Protein AF-A0A0G1VZY6-F1 (afdb_monomer_lite)

Radius of gyration: 18.44 Å; chains: 1; bounding box: 44×37×54 Å

Structure (mmCIF, N/CA/C/O backbone):
data_AF-A0A0G1VZY6-F1
#
_entry.id   AF-A0A0G1VZY6-F1
#
loop_
_atom_site.group_PDB
_atom_site.id
_atom_site.type_symbol
_atom_site.label_atom_id
_atom_site.label_alt_id
_atom_site.label_comp_id
_atom_site.label_asym_id
_atom_site.label_entity_id
_atom_site.label_seq_id
_atom_site.pdbx_PDB_ins_code
_atom_site.Cartn_x
_atom_site.Cartn_y
_atom_site.Cartn_z
_atom_site.occupancy
_atom_site.B_iso_or_equiv
_atom_site.auth_seq_id
_atom_site.auth_comp_id
_atom_site.auth_asym_id
_atom_site.auth_atom_id
_atom_site.pdbx_PDB_model_num
ATOM 1 N N . MET A 1 1 ? -2.846 -7.467 -12.299 1.00 44.03 1 MET A N 1
ATOM 2 C CA . MET A 1 1 ? -1.642 -8.295 -12.061 1.00 44.03 1 MET A CA 1
ATOM 3 C C . MET A 1 1 ? -1.863 -9.086 -10.781 1.00 44.03 1 MET A C 1
ATOM 5 O O . MET A 1 1 ? -2.332 -8.494 -9.817 1.00 44.03 1 MET A O 1
ATOM 9 N N . GLY A 1 2 ? -1.619 -10.398 -10.787 1.00 52.22 2 GLY A N 1
ATOM 10 C CA . GLY A 1 2 ? -1.740 -11.240 -9.593 1.00 52.22 2 GLY A CA 1
ATOM 11 C C . GLY A 1 2 ? -0.422 -11.264 -8.825 1.00 52.22 2 GLY A C 1
ATOM 12 O O . GLY A 1 2 ? 0.633 -11.412 -9.428 1.00 52.22 2 GLY A O 1
ATOM 13 N N . GLY A 1 3 ? -0.480 -11.093 -7.511 1.00 54.16 3 GLY A N 1
ATOM 14 C CA . GLY A 1 3 ? 0.650 -11.246 -6.603 1.00 54.16 3 GLY A CA 1
ATOM 15 C C . GLY A 1 3 ? 0.117 -11.676 -5.246 1.00 54.16 3 GLY A C 1
ATOM 16 O O . GLY A 1 3 ? -1.001 -11.309 -4.874 1.00 54.16 3 GLY A O 1
ATOM 17 N N . LEU A 1 4 ? 0.881 -12.482 -4.515 1.00 72.56 4 LEU A N 1
ATOM 18 C CA . LEU A 1 4 ? 0.500 -12.862 -3.163 1.00 72.56 4 LEU A CA 1
ATOM 19 C C . LEU A 1 4 ? 0.900 -11.734 -2.217 1.00 72.56 4 LEU A C 1
ATOM 21 O O . LEU A 1 4 ? 2.086 -11.524 -1.969 1.00 72.56 4 LEU A O 1
ATOM 25 N N . VAL A 1 5 ? -0.095 -11.030 -1.678 1.00 76.38 5 VAL A N 1
ATOM 26 C CA . VAL A 1 5 ? 0.098 -10.076 -0.583 1.00 76.38 5 VAL A CA 1
ATOM 27 C C . VAL A 1 5 ? -0.011 -10.835 0.728 1.00 76.38 5 VAL A C 1
ATOM 29 O O . VAL A 1 5 ? -1.106 -11.205 1.152 1.00 76.38 5 VAL A O 1
ATOM 32 N N . ASN A 1 6 ? 1.127 -11.074 1.376 1.00 73.12 6 ASN A N 1
ATOM 33 C CA . ASN A 1 6 ? 1.145 -11.679 2.697 1.00 73.12 6 ASN A CA 1
ATOM 34 C C . ASN A 1 6 ? 2.205 -11.040 3.594 1.00 73.12 6 ASN A C 1
ATOM 36 O O . ASN A 1 6 ? 3.394 -11.278 3.439 1.00 73.12 6 ASN A O 1
ATOM 40 N N . LEU A 1 7 ? 1.747 -10.260 4.569 1.00 70.31 7 LEU A N 1
ATOM 41 C CA . LEU A 1 7 ? 2.621 -9.511 5.472 1.00 70.31 7 LEU A CA 1
ATOM 42 C C . LEU A 1 7 ? 3.072 -10.340 6.688 1.00 70.31 7 LEU A C 1
ATOM 44 O O . LEU A 1 7 ? 3.624 -9.793 7.647 1.00 70.31 7 LEU A O 1
ATOM 48 N N . THR A 1 8 ? 2.795 -11.650 6.706 1.00 72.81 8 THR A N 1
ATOM 49 C CA . THR A 1 8 ? 3.348 -12.542 7.726 1.00 72.81 8 THR A CA 1
ATOM 50 C C . THR A 1 8 ? 4.858 -12.628 7.569 1.00 72.81 8 THR A C 1
ATOM 52 O O . THR A 1 8 ? 5.384 -12.734 6.464 1.00 72.81 8 THR A O 1
ATOM 55 N N . ARG A 1 9 ? 5.557 -12.661 8.700 1.00 75.25 9 ARG A N 1
ATOM 56 C CA . ARG A 1 9 ? 7.015 -12.862 8.769 1.00 75.25 9 ARG A CA 1
ATOM 57 C C . ARG A 1 9 ? 7.387 -14.340 8.860 1.00 75.25 9 ARG A C 1
ATOM 59 O O . ARG A 1 9 ? 8.485 -14.691 9.264 1.00 75.25 9 ARG A O 1
ATOM 66 N N . ASP A 1 10 ? 6.426 -15.181 8.514 1.00 78.81 10 ASP A N 1
ATOM 67 C CA . ASP A 1 10 ? 6.548 -16.621 8.478 1.00 78.81 10 ASP A CA 1
ATOM 68 C C . ASP A 1 10 ? 7.238 -17.038 7.175 1.00 78.81 10 ASP A C 1
ATOM 70 O O . ASP A 1 10 ? 6.863 -16.588 6.090 1.00 78.81 10 ASP A O 1
ATOM 74 N N . PHE A 1 11 ? 8.260 -17.880 7.278 1.00 84.19 11 PHE A N 1
ATOM 75 C CA . PHE A 1 11 ? 8.973 -18.394 6.114 1.00 84.19 11 PHE A CA 1
ATOM 76 C C . PHE A 1 11 ? 8.224 -19.526 5.406 1.00 84.19 11 PHE A C 1
ATOM 78 O O . PHE A 1 11 ? 8.507 -19.780 4.234 1.00 84.19 11 PHE A O 1
ATOM 85 N N . ASP A 1 12 ? 7.198 -20.114 6.024 1.00 87.00 12 ASP A N 1
ATOM 86 C CA . ASP A 1 12 ? 6.367 -21.146 5.395 1.00 87.00 12 ASP A CA 1
ATOM 87 C C . ASP A 1 12 ? 5.636 -20.620 4.148 1.00 87.00 12 ASP A C 1
ATOM 89 O O . ASP A 1 12 ? 5.300 -21.370 3.225 1.00 87.00 12 ASP A O 1
ATOM 93 N N . VAL A 1 13 ? 5.432 -19.300 4.066 1.00 87.81 13 VAL A N 1
ATOM 94 C CA . VAL A 1 13 ? 4.820 -18.651 2.899 1.00 87.81 13 VAL A CA 1
ATOM 95 C C . VAL A 1 13 ? 5.837 -18.200 1.851 1.00 87.81 13 VAL A C 1
ATOM 97 O O . VAL A 1 13 ? 5.431 -17.811 0.756 1.00 87.81 13 VAL A O 1
ATOM 100 N N . ALA A 1 14 ? 7.143 -18.288 2.131 1.00 89.62 14 ALA A N 1
ATOM 101 C CA . ALA A 1 14 ? 8.196 -17.780 1.252 1.00 89.62 14 ALA A CA 1
ATOM 102 C C . ALA A 1 14 ? 8.147 -18.422 -0.138 1.00 89.62 14 ALA A C 1
ATOM 104 O O . ALA A 1 14 ? 8.184 -17.704 -1.135 1.00 89.62 14 ALA A O 1
ATOM 105 N N . LYS A 1 15 ? 7.969 -19.749 -0.217 1.00 91.56 15 LYS A N 1
ATOM 106 C CA . LYS A 1 15 ? 7.847 -20.458 -1.502 1.00 91.56 15 LYS A CA 1
ATOM 107 C C . LYS A 1 15 ? 6.672 -19.928 -2.331 1.00 91.56 15 LYS A C 1
ATOM 109 O O . LYS A 1 15 ? 6.853 -19.574 -3.488 1.00 91.56 15 LYS A O 1
ATOM 114 N N . LYS A 1 16 ? 5.493 -19.777 -1.715 1.00 92.19 16 LYS A N 1
ATOM 115 C CA . LYS A 1 16 ? 4.303 -19.227 -2.389 1.00 92.19 16 LYS A CA 1
ATOM 116 C C . LYS A 1 16 ? 4.521 -17.782 -2.846 1.00 92.19 16 LYS A C 1
ATOM 118 O O . LYS A 1 16 ? 4.065 -17.412 -3.924 1.00 92.19 16 LYS A O 1
ATOM 123 N N . CYS A 1 17 ? 5.219 -16.970 -2.048 1.00 93.00 17 CYS A N 1
ATOM 124 C CA . CYS A 1 17 ? 5.594 -15.612 -2.436 1.00 93.00 17 CYS A CA 1
ATOM 125 C C . CYS A 1 17 ? 6.559 -15.610 -3.629 1.00 93.00 17 CYS A C 1
ATOM 127 O O . CYS A 1 17 ? 6.376 -14.806 -4.534 1.00 93.00 17 CYS A O 1
ATOM 129 N N . ILE A 1 18 ? 7.555 -16.500 -3.665 1.00 94.38 18 ILE A N 1
ATOM 130 C CA . ILE A 1 18 ? 8.497 -16.617 -4.789 1.00 94.38 18 ILE A CA 1
ATOM 131 C C . ILE A 1 18 ? 7.749 -17.023 -6.063 1.00 94.38 18 ILE A C 1
ATOM 133 O O . ILE A 1 18 ? 7.869 -16.338 -7.080 1.00 94.38 18 ILE A O 1
ATOM 137 N N . ASP A 1 19 ? 6.927 -18.071 -5.990 1.00 94.00 19 ASP A N 1
ATOM 138 C CA . ASP A 1 19 ? 6.157 -18.575 -7.131 1.00 94.00 19 ASP A CA 1
ATOM 139 C C . ASP A 1 19 ? 5.226 -17.486 -7.699 1.00 94.00 19 ASP A C 1
ATOM 141 O O . ASP A 1 19 ? 5.194 -17.237 -8.904 1.00 94.00 19 ASP A O 1
ATOM 145 N N . ALA A 1 20 ? 4.495 -16.777 -6.834 1.00 93.50 20 ALA A N 1
ATOM 146 C CA . ALA A 1 20 ? 3.552 -15.752 -7.275 1.00 93.50 20 ALA A CA 1
ATOM 147 C C . ALA A 1 20 ? 4.239 -14.446 -7.709 1.00 93.50 20 ALA A C 1
ATOM 149 O O . ALA A 1 20 ? 3.928 -13.903 -8.767 1.00 93.50 20 ALA A O 1
ATOM 150 N N . ASN A 1 21 ? 5.151 -13.916 -6.891 1.00 96.00 21 ASN A N 1
ATOM 151 C CA . ASN A 1 21 ? 5.661 -12.555 -7.058 1.00 96.00 21 ASN A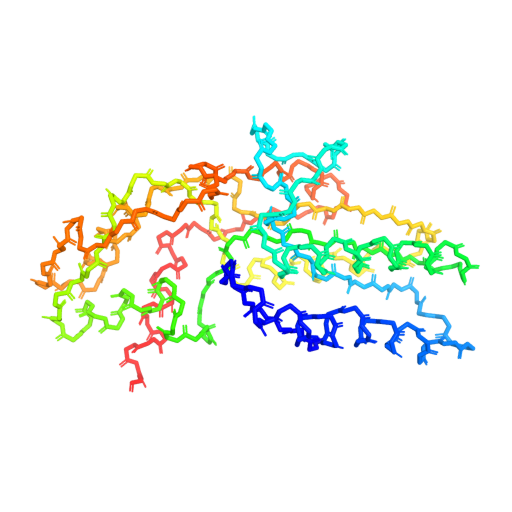 CA 1
ATOM 152 C C . ASN A 1 21 ? 6.916 -12.497 -7.929 1.00 96.00 21 ASN A C 1
ATOM 154 O O . ASN A 1 21 ? 7.068 -11.531 -8.671 1.00 96.00 21 ASN A O 1
ATOM 158 N N . ILE A 1 22 ? 7.807 -13.491 -7.862 1.00 95.94 22 ILE A N 1
ATOM 159 C CA . ILE A 1 22 ? 9.018 -13.520 -8.696 1.00 95.94 22 ILE A CA 1
ATOM 160 C C . ILE A 1 22 ? 8.707 -14.225 -10.010 1.00 95.94 22 ILE A C 1
ATOM 162 O O . ILE A 1 22 ? 8.777 -13.602 -11.069 1.00 95.94 22 ILE A O 1
ATOM 166 N N . LEU A 1 23 ? 8.321 -15.503 -9.945 1.00 96.69 23 LEU A N 1
ATOM 167 C CA . LEU A 1 23 ? 8.096 -16.301 -11.148 1.00 96.69 23 LEU A CA 1
ATOM 168 C C . LEU A 1 23 ? 6.897 -15.775 -11.948 1.00 96.69 23 LEU A C 1
ATOM 170 O O . LEU A 1 23 ? 7.002 -15.624 -13.161 1.00 96.69 23 LEU A O 1
ATOM 174 N N . GLY A 1 24 ? 5.800 -15.396 -11.288 1.00 96.62 24 GLY A N 1
ATOM 175 C CA . GLY A 1 24 ? 4.666 -14.746 -11.955 1.00 96.62 24 GLY A CA 1
ATOM 176 C C . GLY A 1 24 ? 5.043 -13.443 -12.675 1.00 96.62 24 GLY A C 1
ATOM 177 O O . GLY A 1 24 ? 4.632 -13.235 -13.815 1.00 96.62 24 GLY A O 1
ATOM 178 N N . THR A 1 25 ? 5.874 -12.595 -12.058 1.00 96.94 25 THR A N 1
ATOM 179 C CA . THR A 1 25 ? 6.366 -11.357 -12.694 1.00 96.94 25 THR A CA 1
ATOM 180 C C . THR A 1 25 ? 7.249 -11.662 -13.897 1.00 96.94 25 THR A C 1
ATOM 182 O O . THR A 1 25 ? 7.063 -11.061 -14.955 1.00 96.94 25 THR A O 1
ATOM 185 N N . LEU A 1 26 ? 8.176 -12.616 -13.764 1.00 96.38 26 LEU A N 1
ATOM 186 C CA . LEU A 1 26 ? 9.029 -13.035 -14.871 1.00 96.38 26 LEU A CA 1
ATOM 187 C C . LEU A 1 26 ? 8.189 -13.583 -16.028 1.00 96.38 26 LEU A C 1
ATOM 189 O O . LEU A 1 26 ? 8.375 -13.145 -17.153 1.00 96.38 26 LEU A O 1
ATOM 193 N N . ASN A 1 27 ? 7.208 -14.445 -15.760 1.00 96.50 27 ASN A N 1
ATOM 194 C CA . ASN A 1 27 ? 6.327 -14.995 -16.792 1.00 96.50 27 ASN A CA 1
ATOM 195 C C . ASN A 1 27 ? 5.585 -13.901 -17.576 1.00 96.50 27 ASN A C 1
ATOM 197 O O . ASN A 1 27 ? 5.437 -14.014 -18.791 1.00 96.50 27 ASN A O 1
ATOM 201 N N . LEU A 1 28 ? 5.143 -12.827 -16.911 1.00 95.19 28 LEU A N 1
ATOM 202 C CA . LEU A 1 28 ? 4.517 -11.690 -17.591 1.00 95.19 28 LEU A CA 1
ATOM 203 C C . LEU A 1 28 ? 5.509 -10.934 -18.478 1.00 95.19 28 LEU A C 1
ATOM 205 O O . LEU A 1 28 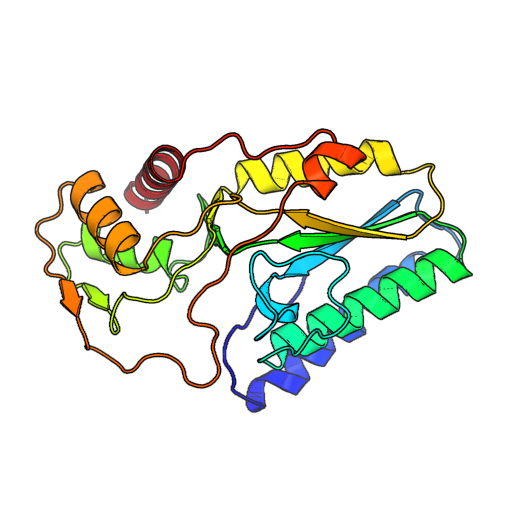? 5.170 -10.603 -19.609 1.00 95.19 28 LEU A O 1
ATOM 209 N N . LEU A 1 29 ? 6.726 -10.682 -17.994 1.00 95.81 29 LEU A N 1
ATOM 210 C CA . LEU A 1 29 ? 7.780 -10.038 -18.785 1.00 95.81 29 LEU A CA 1
ATOM 211 C C . LEU A 1 29 ? 8.181 -10.900 -19.991 1.00 95.81 29 LEU A C 1
ATOM 213 O O . LEU A 1 29 ? 8.284 -10.395 -21.108 1.00 95.81 29 LEU A O 1
ATOM 217 N N . GLU A 1 30 ? 8.332 -12.206 -19.795 1.00 95.25 30 GLU A N 1
ATOM 218 C CA . GLU A 1 30 ? 8.619 -13.178 -20.852 1.00 95.25 30 GLU A CA 1
ATOM 219 C C . GLU A 1 30 ? 7.502 -13.220 -21.898 1.00 95.25 30 GLU A C 1
ATOM 221 O O . GLU A 1 30 ? 7.788 -13.266 -23.091 1.00 95.25 30 GLU A O 1
ATOM 226 N N . ALA A 1 31 ? 6.235 -13.112 -21.486 1.00 94.19 31 ALA A N 1
ATOM 227 C CA . ALA A 1 31 ? 5.103 -13.032 -22.409 1.00 94.19 31 ALA A CA 1
ATOM 228 C C . ALA A 1 31 ? 5.122 -11.763 -23.282 1.00 94.19 31 ALA A C 1
ATOM 230 O O . ALA A 1 31 ? 4.505 -11.740 -24.344 1.00 94.19 31 ALA A O 1
ATOM 231 N N . THR A 1 32 ? 5.858 -10.720 -22.878 1.00 91.50 32 THR A N 1
ATOM 232 C CA . THR A 1 32 ? 6.096 -9.540 -23.726 1.00 91.50 32 THR A CA 1
ATOM 233 C C . THR A 1 32 ? 7.243 -9.718 -24.726 1.00 91.50 32 THR A C 1
ATOM 235 O O . THR A 1 32 ? 7.500 -8.830 -25.542 1.00 91.50 32 THR A O 1
ATOM 238 N N . ARG A 1 33 ? 7.956 -10.855 -24.708 1.00 83.56 33 ARG A N 1
ATOM 239 C CA . ARG A 1 33 ? 9.061 -11.119 -25.638 1.00 83.56 33 ARG A CA 1
ATOM 240 C C . ARG A 1 33 ? 8.540 -11.121 -27.081 1.00 83.56 33 ARG A C 1
ATOM 242 O O . ARG A 1 33 ? 7.621 -11.852 -27.429 1.00 83.56 33 ARG A O 1
ATOM 249 N N . GLY A 1 34 ? 9.129 -10.268 -27.920 1.00 83.12 34 GLY A N 1
ATOM 250 C CA . GLY A 1 34 ? 8.704 -10.039 -29.309 1.00 83.12 34 GLY A CA 1
ATOM 251 C C . GLY A 1 34 ? 7.676 -8.914 -29.491 1.00 83.12 34 GLY A C 1
ATOM 252 O O . GLY A 1 34 ? 7.553 -8.398 -30.596 1.00 83.12 34 GLY A O 1
ATOM 253 N N . HIS A 1 35 ? 7.012 -8.473 -28.418 1.00 89.88 35 HIS A N 1
ATOM 254 C CA . HIS A 1 35 ? 6.067 -7.351 -28.414 1.00 89.88 35 HIS A CA 1
ATOM 255 C C . HIS A 1 35 ? 6.305 -6.488 -27.169 1.00 89.88 35 HIS A C 1
ATOM 257 O O . HIS A 1 35 ? 5.500 -6.476 -26.236 1.00 89.88 35 HIS A O 1
ATOM 263 N N . ALA A 1 36 ? 7.448 -5.795 -27.137 1.00 88.94 36 ALA A N 1
ATOM 264 C CA . ALA A 1 36 ? 7.813 -4.950 -26.005 1.00 88.94 36 ALA A CA 1
ATOM 265 C C . ALA A 1 36 ? 6.714 -3.897 -25.757 1.00 88.94 36 ALA A C 1
ATOM 267 O O . ALA A 1 36 ? 6.358 -3.161 -26.687 1.00 88.94 36 ALA A O 1
ATOM 268 N N . PRO A 1 37 ? 6.155 -3.808 -24.534 1.00 93.75 37 PRO A N 1
ATOM 269 C CA . PRO A 1 37 ? 5.169 -2.786 -24.231 1.00 93.75 37 PRO A CA 1
ATOM 270 C C . PRO A 1 37 ? 5.843 -1.417 -24.294 1.00 93.75 37 PRO A C 1
ATOM 272 O O . PRO A 1 37 ? 7.056 -1.308 -24.152 1.00 93.75 37 PRO A O 1
ATOM 275 N N . LYS A 1 38 ? 5.067 -0.341 -24.435 1.00 94.06 38 LYS A N 1
ATOM 276 C CA . LYS A 1 38 ? 5.636 0.998 -24.225 1.00 94.06 38 LYS A CA 1
ATOM 277 C C . LYS A 1 38 ? 5.999 1.214 -22.753 1.00 94.06 38 LYS A C 1
ATOM 279 O O . LYS A 1 38 ? 7.050 1.760 -22.440 1.00 94.06 38 LYS A O 1
ATOM 284 N N . LEU A 1 39 ? 5.140 0.731 -21.855 1.00 96.06 39 LEU A N 1
ATOM 285 C CA . LEU A 1 39 ? 5.269 0.877 -20.412 1.00 96.06 39 LEU A CA 1
ATOM 286 C C . LEU A 1 39 ? 4.907 -0.423 -19.696 1.00 96.06 39 LEU A C 1
ATOM 288 O O . LEU A 1 39 ? 3.856 -1.004 -19.959 1.00 96.06 39 LEU A O 1
ATOM 292 N N . PHE A 1 40 ? 5.736 -0.823 -18.738 1.00 96.81 40 PHE A N 1
ATOM 293 C CA . PHE A 1 40 ? 5.416 -1.854 -17.760 1.00 96.81 40 PHE A CA 1
ATOM 294 C C . PHE A 1 40 ? 5.365 -1.234 -16.360 1.00 96.81 40 PHE A C 1
ATOM 296 O O . PHE A 1 40 ? 6.361 -0.702 -15.871 1.00 96.81 40 PHE A O 1
ATOM 303 N N . ILE A 1 41 ? 4.203 -1.290 -15.706 1.00 97.69 41 ILE A N 1
ATOM 304 C CA . ILE A 1 41 ? 4.023 -0.768 -14.346 1.00 97.69 41 ILE A CA 1
ATOM 305 C C . ILE A 1 41 ? 4.093 -1.933 -13.362 1.00 97.69 41 ILE A C 1
ATOM 307 O O . ILE A 1 41 ? 3.244 -2.822 -13.385 1.00 97.69 41 ILE A O 1
ATOM 311 N N . TYR A 1 42 ? 5.073 -1.909 -12.467 1.00 97.69 42 TYR A N 1
ATOM 312 C CA . TYR A 1 42 ? 5.218 -2.874 -11.387 1.00 97.69 42 TYR A CA 1
ATOM 313 C C . TYR A 1 42 ? 4.796 -2.249 -10.054 1.00 97.69 42 TYR A C 1
ATOM 315 O O . TYR A 1 42 ? 5.455 -1.354 -9.528 1.00 97.69 42 TYR A O 1
ATOM 323 N N . VAL A 1 43 ? 3.695 -2.735 -9.480 1.00 97.50 43 VAL A N 1
ATOM 324 C CA . VAL A 1 43 ? 3.231 -2.291 -8.158 1.00 97.50 43 VAL A CA 1
ATOM 325 C C . VAL A 1 43 ? 4.028 -3.022 -7.084 1.00 97.50 43 VAL A C 1
ATOM 327 O O . VAL A 1 43 ? 3.877 -4.231 -6.910 1.00 97.50 43 VAL A O 1
ATOM 330 N N . SER A 1 44 ? 4.879 -2.293 -6.376 1.00 96.81 44 SER A N 1
ATOM 331 C CA . SER A 1 44 ? 5.635 -2.728 -5.205 1.00 96.81 44 SER A CA 1
ATOM 332 C C . SER A 1 44 ? 4.986 -2.223 -3.905 1.00 96.81 44 SER A C 1
ATOM 334 O O . SER A 1 44 ? 3.790 -1.945 -3.864 1.00 96.81 44 SER A O 1
ATOM 336 N N . THR A 1 45 ? 5.741 -2.155 -2.812 1.00 95.62 45 THR A N 1
ATOM 337 C CA . THR A 1 45 ? 5.235 -1.856 -1.467 1.00 95.62 45 THR A CA 1
ATOM 338 C C . THR A 1 45 ? 6.236 -1.031 -0.669 1.00 95.62 45 THR A C 1
ATOM 340 O O . THR A 1 45 ? 7.438 -1.168 -0.869 1.00 95.62 45 THR A O 1
ATOM 343 N N . GLU A 1 46 ? 5.757 -0.214 0.268 1.00 93.88 46 GLU A N 1
ATOM 344 C CA . GLU A 1 46 ? 6.611 0.464 1.251 1.00 93.88 46 GLU A CA 1
ATOM 345 C C . GLU A 1 46 ? 7.400 -0.505 2.153 1.00 93.88 46 GLU A C 1
ATOM 347 O O . GLU A 1 46 ? 8.461 -0.138 2.649 1.00 93.88 46 GLU A O 1
ATOM 352 N N . GLU A 1 47 ? 6.962 -1.763 2.323 1.00 92.44 47 GLU A N 1
ATOM 353 C CA . GLU A 1 47 ? 7.686 -2.726 3.173 1.00 92.44 47 GLU A CA 1
ATOM 354 C C . GLU A 1 47 ? 9.112 -3.016 2.694 1.00 92.44 47 GLU A C 1
ATOM 356 O O . GLU A 1 47 ? 9.939 -3.453 3.493 1.00 92.44 47 GLU A O 1
ATOM 361 N N . VAL A 1 48 ? 9.429 -2.764 1.418 1.00 94.44 48 VAL A N 1
ATOM 362 C CA . VAL A 1 48 ? 10.793 -2.951 0.903 1.00 94.44 48 VAL A CA 1
ATOM 363 C C . VAL A 1 48 ? 11.803 -2.034 1.598 1.00 94.44 48 VAL A C 1
ATOM 365 O O . VAL A 1 48 ? 12.977 -2.379 1.667 1.00 94.44 48 VAL A O 1
ATOM 368 N N . TYR A 1 49 ? 11.360 -0.901 2.155 1.00 93.44 49 TYR A N 1
ATOM 369 C CA . TYR A 1 49 ? 12.223 0.007 2.909 1.00 93.44 49 TYR A CA 1
ATOM 370 C C . TYR A 1 49 ? 12.675 -0.572 4.252 1.00 93.44 49 TYR A C 1
ATOM 372 O O . TYR A 1 49 ? 13.759 -0.232 4.717 1.00 93.44 49 TYR A O 1
ATOM 380 N N . GLY A 1 50 ? 11.883 -1.454 4.868 1.00 89.44 50 GLY A N 1
ATOM 381 C CA . GLY A 1 50 ? 12.236 -2.059 6.150 1.00 89.44 50 GLY A CA 1
ATOM 382 C C . GLY A 1 50 ? 12.455 -1.037 7.266 1.00 89.44 50 GLY A C 1
ATOM 383 O O . GLY A 1 50 ? 11.539 -0.304 7.646 1.00 89.44 50 GLY A O 1
ATOM 384 N N . ASP A 1 51 ? 13.668 -1.026 7.810 1.00 86.88 51 ASP A N 1
ATOM 385 C CA . ASP A 1 51 ? 14.139 -0.154 8.890 1.00 86.88 51 ASP A CA 1
ATOM 386 C C . ASP A 1 51 ? 14.904 1.088 8.393 1.00 86.88 51 ASP A C 1
ATOM 388 O O . ASP A 1 51 ? 15.572 1.762 9.178 1.00 86.88 51 ASP A O 1
ATOM 392 N N . ALA A 1 52 ? 14.777 1.422 7.104 1.00 89.38 52 ALA A N 1
ATOM 393 C CA . ALA A 1 52 ? 15.323 2.647 6.534 1.00 89.38 52 ALA A CA 1
ATOM 394 C C . ALA A 1 52 ? 14.921 3.915 7.313 1.00 89.38 52 ALA A C 1
ATOM 396 O O . ALA A 1 52 ? 13.894 3.978 7.996 1.00 89.38 52 ALA A O 1
ATOM 397 N N . SER A 1 53 ? 15.714 4.975 7.148 1.00 89.75 53 SER A N 1
ATOM 398 C CA . SER A 1 53 ? 15.392 6.286 7.705 1.00 89.75 53 SER A CA 1
ATOM 399 C C . SER A 1 53 ? 14.127 6.877 7.075 1.00 89.75 53 SER A C 1
ATOM 401 O O . SER A 1 53 ? 13.847 6.696 5.888 1.00 89.75 53 SER A O 1
ATOM 403 N N . ILE A 1 54 ? 13.366 7.604 7.895 1.00 90.81 54 ILE A N 1
ATOM 404 C CA . ILE A 1 54 ? 12.155 8.314 7.476 1.00 90.81 54 ILE A CA 1
ATOM 405 C C . ILE A 1 54 ? 12.445 9.801 7.177 1.00 90.81 54 ILE A C 1
ATOM 407 O O . ILE A 1 54 ? 13.328 10.385 7.811 1.00 90.81 54 ILE A O 1
ATOM 411 N N . PRO A 1 55 ? 11.686 10.445 6.269 1.00 94.38 55 PRO A N 1
ATOM 412 C CA . PRO A 1 55 ? 10.705 9.821 5.379 1.00 94.38 55 PRO A CA 1
ATOM 413 C C . PRO A 1 55 ? 11.391 8.868 4.390 1.00 94.38 55 PRO A C 1
ATOM 415 O O . PRO A 1 55 ? 12.531 9.102 3.992 1.00 94.38 55 PRO A O 1
ATOM 418 N N . TYR A 1 56 ? 10.708 7.790 4.008 1.00 94.31 56 TYR A N 1
ATOM 419 C CA . TYR A 1 56 ? 11.204 6.834 3.029 1.00 94.31 56 TYR A CA 1
ATOM 420 C C . TYR A 1 56 ? 11.339 7.514 1.669 1.00 94.31 56 TYR A C 1
ATOM 422 O O . TYR A 1 56 ? 10.357 8.025 1.127 1.00 94.31 56 TYR A O 1
ATOM 430 N N . LYS A 1 57 ? 12.553 7.500 1.119 1.00 95.00 57 LYS A N 1
ATOM 431 C CA . LYS A 1 57 ? 12.907 8.092 -0.176 1.00 95.00 57 LYS A CA 1
ATOM 432 C C . LYS A 1 57 ? 13.379 7.022 -1.142 1.00 95.00 57 LYS A C 1
ATOM 434 O O . LYS A 1 57 ? 14.019 6.052 -0.742 1.00 95.00 57 LYS A O 1
ATOM 439 N N . GLU A 1 58 ? 13.093 7.200 -2.424 1.00 94.25 58 GLU A N 1
ATOM 440 C CA . GLU A 1 58 ? 13.409 6.200 -3.442 1.00 94.25 58 GLU A CA 1
ATOM 441 C C . GLU A 1 58 ? 14.915 6.006 -3.661 1.00 94.25 58 GLU A C 1
ATOM 443 O O . GLU A 1 58 ? 15.322 4.958 -4.157 1.00 94.25 58 GLU A O 1
ATOM 448 N N . GLU A 1 59 ? 15.747 6.989 -3.297 1.00 86.38 59 GLU A N 1
ATOM 449 C CA . GLU A 1 59 ? 17.211 6.906 -3.371 1.00 86.38 59 GLU A CA 1
ATOM 450 C C . GLU A 1 59 ? 17.847 6.115 -2.221 1.00 86.38 59 GLU A C 1
ATOM 452 O O . GLU A 1 59 ? 19.061 5.902 -2.234 1.00 86.38 59 GLU A O 1
ATOM 457 N N . THR A 1 60 ? 17.069 5.682 -1.224 1.00 82.62 60 THR A N 1
ATOM 458 C CA . THR A 1 60 ? 17.607 4.915 -0.099 1.00 82.62 60 THR A CA 1
ATOM 459 C C . THR A 1 60 ? 18.206 3.598 -0.597 1.00 82.62 60 THR A C 1
ATOM 461 O O . THR A 1 60 ? 17.496 2.691 -1.033 1.00 82.62 60 THR A O 1
ATOM 464 N N . SER A 1 61 ? 19.535 3.500 -0.518 1.00 61.22 61 SER A N 1
ATOM 465 C CA . SER A 1 61 ? 20.331 2.368 -1.010 1.00 61.22 61 SER A CA 1
ATOM 466 C C . SER A 1 61 ? 20.179 1.100 -0.167 1.00 61.22 61 SER A C 1
ATOM 468 O O . SER A 1 61 ? 20.456 0.004 -0.648 1.00 61.22 61 SER A O 1
ATOM 470 N N . LEU A 1 62 ? 19.723 1.243 1.077 1.00 64.38 62 LEU A N 1
ATOM 471 C CA . LEU A 1 62 ? 19.539 0.165 2.040 1.00 64.38 62 LEU A CA 1
ATOM 472 C C . LEU A 1 62 ? 18.050 -0.169 2.165 1.00 64.38 62 LEU A C 1
ATOM 474 O O . LEU A 1 62 ? 17.326 0.413 2.967 1.00 64.38 62 LEU A O 1
ATOM 478 N N . THR A 1 63 ? 17.591 -1.092 1.322 1.00 74.12 63 THR A N 1
ATOM 479 C CA . THR A 1 63 ? 16.273 -1.722 1.460 1.00 74.12 63 THR A CA 1
ATOM 480 C C . THR A 1 63 ? 16.458 -3.023 2.235 1.00 74.12 63 THR A C 1
ATOM 482 O O . THR A 1 63 ? 17.082 -3.962 1.743 1.00 74.12 63 THR A O 1
ATOM 485 N N . HIS A 1 64 ? 15.968 -3.064 3.475 1.00 82.69 64 HIS A N 1
ATOM 486 C CA . HIS A 1 64 ? 16.066 -4.227 4.363 1.00 82.69 64 HIS A CA 1
ATOM 487 C C . HIS A 1 64 ? 14.685 -4.881 4.518 1.00 82.69 64 HIS A C 1
ATOM 489 O O . HIS A 1 64 ? 14.035 -4.716 5.553 1.00 82.69 64 HIS A O 1
ATOM 495 N N . PRO A 1 65 ? 14.181 -5.594 3.491 1.00 85.31 65 PRO A N 1
ATOM 496 C CA . PRO A 1 65 ? 12.821 -6.117 3.503 1.00 85.31 65 PRO A CA 1
ATOM 497 C C . PRO A 1 65 ? 12.603 -7.043 4.715 1.00 85.31 65 PRO A C 1
ATOM 499 O O . PRO A 1 65 ? 13.299 -8.052 4.845 1.00 85.31 65 PRO A O 1
ATOM 502 N N . PRO A 1 66 ? 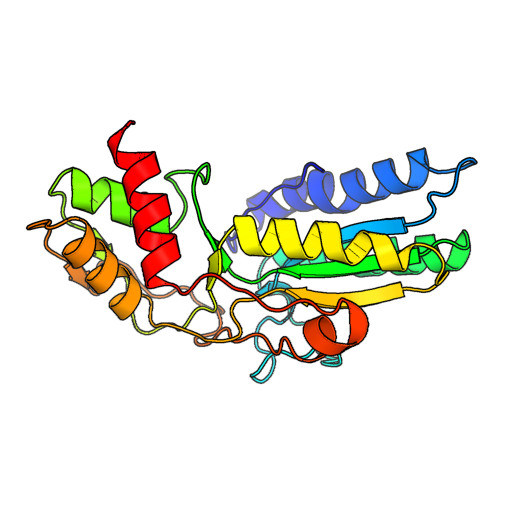11.622 -6.760 5.592 1.00 88.12 66 PRO A N 1
ATOM 503 C CA . PRO A 1 66 ? 11.473 -7.461 6.866 1.00 88.12 66 PRO A CA 1
ATOM 504 C C . PRO A 1 66 ? 10.609 -8.728 6.759 1.00 88.12 66 PRO A C 1
ATOM 506 O O . PRO A 1 66 ? 10.267 -9.331 7.777 1.00 88.12 66 PRO A O 1
ATOM 509 N N . SER A 1 67 ? 10.178 -9.101 5.550 1.00 89.38 67 SER A N 1
ATOM 510 C CA . SER A 1 67 ? 9.276 -10.226 5.290 1.00 89.38 67 SER A CA 1
ATOM 511 C C . SER A 1 67 ? 9.625 -10.920 3.963 1.00 89.38 67 SER A C 1
ATOM 513 O O . SER A 1 67 ? 10.126 -10.264 3.042 1.00 89.38 67 SER A O 1
ATOM 515 N N . PRO A 1 68 ? 9.325 -12.227 3.803 1.00 91.56 68 PRO A N 1
ATOM 516 C CA . PRO A 1 68 ? 9.476 -12.905 2.514 1.00 91.56 68 PRO A CA 1
ATOM 517 C C . PRO A 1 68 ? 8.686 -12.220 1.394 1.00 91.56 68 PRO A C 1
ATOM 519 O O . PRO A 1 68 ? 9.157 -12.132 0.263 1.00 91.56 68 PRO A O 1
ATOM 522 N N . TYR A 1 69 ? 7.508 -11.675 1.709 1.00 92.62 69 TYR A N 1
ATOM 523 C CA . TYR A 1 69 ? 6.737 -10.862 0.774 1.00 92.62 69 TYR A CA 1
ATOM 524 C C . TYR A 1 69 ? 7.527 -9.641 0.300 1.00 92.62 69 TYR A C 1
ATOM 526 O O . TYR A 1 69 ? 7.775 -9.529 -0.900 1.00 92.62 69 TYR A O 1
ATOM 534 N N . ALA A 1 70 ? 7.987 -8.783 1.214 1.00 92.56 70 ALA A N 1
ATOM 535 C CA . ALA A 1 70 ? 8.753 -7.586 0.872 1.00 92.56 70 ALA A CA 1
ATOM 536 C C . ALA A 1 70 ? 10.019 -7.924 0.070 1.00 92.56 70 ALA A C 1
ATOM 538 O O . ALA A 1 70 ? 10.319 -7.258 -0.919 1.00 92.56 70 ALA A O 1
ATOM 539 N N . MET A 1 71 ? 10.705 -9.014 0.430 1.00 94.00 71 MET A N 1
ATOM 540 C CA . MET A 1 71 ? 11.876 -9.502 -0.300 1.00 94.00 71 MET A CA 1
ATOM 541 C C . MET A 1 71 ? 11.524 -9.855 -1.748 1.00 94.00 71 MET A C 1
ATOM 543 O O . MET A 1 71 ? 12.171 -9.375 -2.676 1.00 94.00 71 MET A O 1
ATOM 547 N N . THR A 1 72 ? 10.456 -10.628 -1.965 1.00 95.94 72 THR A N 1
ATOM 548 C CA . THR A 1 72 ? 10.030 -10.984 -3.329 1.00 95.94 72 THR A CA 1
ATOM 549 C C . THR A 1 72 ? 9.544 -9.777 -4.126 1.00 95.94 72 THR A C 1
ATOM 551 O O . THR A 1 72 ? 9.764 -9.714 -5.336 1.00 95.94 72 THR A O 1
ATOM 554 N N . LYS A 1 73 ? 8.925 -8.787 -3.463 1.00 96.31 73 LYS A N 1
ATOM 555 C CA . LYS A 1 73 ? 8.522 -7.538 -4.111 1.00 96.31 73 LYS A CA 1
ATOM 556 C C . LYS A 1 73 ? 9.736 -6.764 -4.606 1.00 96.31 73 LYS A C 1
ATOM 558 O O . LYS A 1 73 ? 9.737 -6.413 -5.784 1.00 96.31 73 LYS A O 1
ATOM 563 N N . LEU A 1 74 ? 10.756 -6.603 -3.759 1.00 95.69 74 LEU A N 1
ATOM 564 C CA . LEU A 1 74 ? 12.028 -5.962 -4.094 1.00 95.69 74 LEU A CA 1
ATOM 565 C C . LEU A 1 74 ? 12.767 -6.702 -5.221 1.00 95.69 74 LEU A C 1
ATOM 567 O O . LEU A 1 74 ? 13.220 -6.073 -6.173 1.00 95.69 74 LEU A O 1
ATOM 571 N N . ALA A 1 75 ? 12.823 -8.036 -5.180 1.00 96.06 75 ALA A N 1
ATOM 572 C CA . ALA A 1 75 ? 13.396 -8.829 -6.271 1.00 96.06 75 ALA A CA 1
ATOM 573 C C . ALA A 1 75 ? 12.685 -8.554 -7.611 1.00 96.06 75 ALA A C 1
ATOM 575 O O . ALA A 1 75 ? 13.340 -8.349 -8.633 1.00 96.06 75 ALA A O 1
ATOM 576 N N . GLY A 1 76 ? 11.350 -8.471 -7.600 1.00 96.88 76 GLY A N 1
ATOM 577 C CA . GLY A 1 76 ? 10.564 -8.102 -8.778 1.00 96.88 76 GLY A CA 1
ATOM 578 C C . GLY A 1 76 ? 10.872 -6.698 -9.316 1.00 96.88 76 GLY A C 1
ATOM 579 O O . GLY A 1 76 ? 10.893 -6.522 -10.533 1.00 96.88 76 GLY A O 1
ATOM 580 N N . GLU A 1 77 ? 11.188 -5.720 -8.454 1.00 96.69 77 GLU A N 1
ATOM 581 C CA . GLU A 1 77 ? 11.624 -4.376 -8.883 1.00 96.69 77 GLU A CA 1
ATOM 582 C C . GLU A 1 77 ? 12.898 -4.450 -9.739 1.00 96.69 77 GLU A C 1
ATOM 584 O O . GLU A 1 77 ? 12.975 -3.861 -10.824 1.00 96.69 77 GLU A O 1
ATOM 589 N N . HIS A 1 78 ? 13.887 -5.218 -9.274 1.00 96.19 78 HIS A N 1
ATOM 590 C CA . HIS A 1 78 ? 15.147 -5.411 -9.986 1.00 96.19 78 HIS A CA 1
ATOM 591 C C . HIS A 1 78 ? 14.955 -6.172 -11.297 1.00 96.19 78 HIS A C 1
ATOM 593 O O . HIS A 1 78 ? 15.497 -5.754 -12.322 1.00 96.19 78 HIS A O 1
ATOM 599 N N . ILE A 1 79 ? 14.151 -7.241 -11.285 1.00 97.19 79 ILE A N 1
ATOM 600 C CA . ILE A 1 79 ? 13.839 -8.024 -12.487 1.00 97.19 79 ILE A CA 1
ATOM 601 C C . ILE A 1 79 ? 13.184 -7.131 -13.541 1.00 97.19 79 ILE A C 1
ATOM 603 O O . ILE A 1 79 ? 13.669 -7.078 -14.669 1.00 97.19 79 ILE A O 1
ATOM 607 N N . CYS A 1 80 ? 12.140 -6.378 -13.176 1.00 97.25 80 CYS A N 1
ATOM 608 C CA . CYS A 1 80 ? 11.450 -5.489 -14.110 1.00 97.25 80 CYS A CA 1
ATOM 609 C C . CYS A 1 80 ? 12.399 -4.428 -14.677 1.00 97.25 80 CYS A C 1
ATOM 611 O O . CYS A 1 80 ? 12.456 -4.253 -15.891 1.00 97.25 80 CYS A O 1
ATOM 613 N N . SER A 1 81 ? 13.179 -3.758 -13.820 1.00 96.19 81 SER A N 1
ATOM 614 C CA . SER A 1 81 ? 14.124 -2.716 -14.254 1.00 96.19 81 SER A CA 1
ATOM 615 C C . SER A 1 81 ? 15.179 -3.256 -15.218 1.00 96.19 81 SER A C 1
ATOM 617 O O . SER A 1 81 ? 15.454 -2.652 -16.255 1.00 96.19 81 SER A O 1
ATOM 619 N N . MET A 1 82 ? 15.766 -4.412 -14.895 1.00 96.19 82 MET A N 1
ATOM 620 C CA . MET A 1 82 ? 16.766 -5.062 -15.739 1.00 96.19 82 MET A CA 1
ATOM 621 C C . MET A 1 82 ? 16.167 -5.476 -17.086 1.00 96.19 82 MET A C 1
ATOM 623 O O . MET A 1 82 ? 16.771 -5.220 -18.127 1.00 96.19 82 MET A O 1
ATOM 627 N N . TYR A 1 83 ? 14.970 -6.065 -17.071 1.00 96.25 83 TYR A N 1
ATOM 628 C CA . TYR A 1 83 ? 14.285 -6.525 -18.275 1.00 96.25 83 TYR A CA 1
ATOM 629 C C . TYR A 1 83 ? 13.912 -5.352 -19.192 1.00 96.25 83 TYR A C 1
ATOM 631 O O . TYR A 1 83 ? 14.238 -5.373 -20.377 1.00 96.25 83 TYR A O 1
ATOM 639 N N . GLY A 1 84 ? 13.319 -4.286 -18.645 1.00 95.06 84 GLY A N 1
ATOM 640 C CA . GLY A 1 84 ? 12.990 -3.075 -19.403 1.00 95.06 84 GLY A CA 1
ATOM 641 C C . GLY A 1 84 ? 14.221 -2.399 -20.005 1.00 95.06 84 GLY A C 1
ATOM 642 O O . GLY A 1 84 ? 14.202 -2.021 -21.175 1.00 95.06 84 GLY A O 1
ATOM 643 N N . LYS A 1 85 ? 15.330 -2.331 -19.253 1.00 94.56 85 LYS A N 1
ATOM 644 C CA . LYS A 1 85 ? 16.613 -1.819 -19.759 1.00 94.56 85 LYS A CA 1
ATOM 645 C C . LYS A 1 85 ? 17.157 -2.664 -20.913 1.00 94.56 85 LYS A C 1
ATOM 647 O O . LYS A 1 85 ? 17.660 -2.102 -21.880 1.00 94.56 85 LYS A O 1
ATOM 652 N N . TYR A 1 86 ? 17.080 -3.990 -20.808 1.00 94.00 86 TYR A N 1
ATOM 653 C CA . TYR A 1 86 ? 17.604 -4.900 -21.828 1.00 94.00 86 TYR A CA 1
ATOM 654 C C . TYR A 1 86 ? 16.765 -4.881 -23.114 1.00 94.00 86 TYR A C 1
ATOM 656 O O . TYR A 1 86 ? 17.319 -4.834 -24.208 1.00 94.00 86 TYR A O 1
ATOM 664 N N . PHE A 1 87 ? 15.435 -4.877 -22.991 1.00 93.62 87 PHE A N 1
ATOM 665 C CA . PHE A 1 87 ? 14.509 -4.941 -24.130 1.00 93.62 87 PHE A CA 1
ATOM 666 C C . PHE A 1 87 ? 13.989 -3.571 -24.603 1.00 93.62 87 PHE A C 1
ATOM 668 O O . PHE A 1 87 ? 13.222 -3.504 -25.560 1.00 93.62 87 PHE A O 1
ATOM 675 N N . GLY A 1 88 ? 14.423 -2.474 -23.978 1.00 92.81 88 GLY A N 1
ATOM 676 C CA . GLY A 1 88 ? 14.244 -1.114 -24.490 1.00 92.81 88 GLY A CA 1
ATOM 677 C C . GLY A 1 88 ? 12.859 -0.496 -24.278 1.00 92.81 88 GLY A C 1
ATOM 678 O O . GLY A 1 88 ? 12.408 0.266 -25.136 1.00 92.81 88 GLY A O 1
ATOM 679 N N . PHE A 1 89 ? 12.198 -0.785 -23.153 1.00 94.00 89 PHE A N 1
ATOM 680 C CA . PHE A 1 89 ? 10.898 -0.201 -22.798 1.00 94.00 89 PHE A CA 1
ATOM 681 C C . PHE A 1 89 ? 10.877 0.457 -21.415 1.00 94.00 89 PHE A C 1
ATOM 683 O O . PHE A 1 89 ? 11.721 0.183 -20.560 1.00 94.00 89 PHE A O 1
ATOM 690 N N . SER A 1 90 ? 9.904 1.347 -21.197 1.00 96.06 90 SER A N 1
ATOM 691 C CA . SER A 1 90 ? 9.758 2.059 -19.929 1.00 96.06 90 SER A CA 1
ATOM 692 C C . SER A 1 90 ? 9.263 1.139 -18.814 1.00 96.06 90 SER A C 1
ATOM 694 O O . SER A 1 90 ? 8.314 0.379 -19.004 1.00 96.06 90 SER A O 1
ATOM 696 N N . VAL A 1 91 ? 9.836 1.265 -17.617 1.00 97.31 91 VAL A N 1
ATOM 697 C CA . VAL A 1 91 ? 9.364 0.566 -16.412 1.00 97.31 91 VAL A CA 1
ATOM 698 C C . VAL A 1 91 ? 9.123 1.556 -15.281 1.00 97.31 91 VAL A C 1
ATOM 700 O O . VAL A 1 91 ? 10.043 2.255 -14.861 1.00 97.31 91 VAL A O 1
ATOM 703 N N . LEU A 1 92 ? 7.906 1.576 -14.741 1.00 97.44 92 LEU A N 1
ATOM 704 C CA . LEU A 1 92 ? 7.602 2.305 -13.512 1.00 97.44 92 LEU A CA 1
ATOM 705 C C . LEU A 1 92 ? 7.369 1.336 -12.368 1.00 97.44 92 LEU A C 1
ATOM 707 O O . LEU A 1 92 ? 6.481 0.491 -12.424 1.00 97.44 92 LEU A O 1
ATOM 711 N N . ILE A 1 93 ? 8.158 1.487 -11.314 1.00 97.75 93 ILE A N 1
ATOM 712 C CA . ILE A 1 93 ? 7.992 0.757 -10.064 1.00 97.75 93 ILE A CA 1
ATOM 713 C C . ILE A 1 93 ? 7.298 1.679 -9.076 1.00 97.75 93 ILE A C 1
ATOM 715 O O . ILE A 1 93 ? 7.846 2.713 -8.701 1.00 97.75 93 ILE A O 1
ATOM 719 N N . LEU A 1 94 ? 6.103 1.297 -8.640 1.00 98.06 94 LEU A N 1
ATOM 720 C CA . LEU A 1 94 ? 5.315 2.073 -7.689 1.00 98.06 94 LEU A CA 1
ATOM 721 C C . LEU A 1 94 ? 5.405 1.428 -6.313 1.00 98.06 94 LEU A C 1
ATOM 723 O O . LEU A 1 94 ? 4.781 0.397 -6.078 1.00 98.06 94 LEU A O 1
ATOM 727 N N . ARG A 1 95 ? 6.171 2.007 -5.390 1.00 97.56 95 ARG A N 1
ATOM 728 C CA . ARG A 1 95 ? 6.174 1.569 -3.988 1.00 97.56 95 ARG A CA 1
ATOM 729 C C . ARG A 1 95 ? 4.966 2.194 -3.303 1.00 97.56 95 ARG A C 1
ATOM 731 O O . ARG A 1 95 ? 4.972 3.386 -3.010 1.00 97.56 95 ARG A O 1
ATOM 738 N N . VAL A 1 96 ? 3.910 1.404 -3.117 1.00 97.81 96 VAL A N 1
ATOM 739 C CA . VAL A 1 96 ? 2.641 1.891 -2.558 1.00 97.81 96 VAL A CA 1
ATOM 740 C C . VAL A 1 96 ? 2.654 1.772 -1.034 1.00 97.81 96 VAL A C 1
ATOM 742 O O . VAL A 1 96 ? 3.095 0.743 -0.505 1.00 97.81 96 VAL A O 1
ATOM 745 N N . SER A 1 97 ? 2.185 2.813 -0.337 1.00 96.31 97 SER A N 1
ATOM 746 C CA . SER A 1 97 ? 1.976 2.770 1.115 1.00 96.31 97 SER A CA 1
ATOM 747 C C . SER A 1 97 ? 0.786 1.883 1.497 1.00 96.31 97 SER A C 1
ATOM 749 O O . SER A 1 97 ? 0.247 1.141 0.667 1.00 96.31 97 SER A O 1
ATOM 751 N N . THR A 1 98 ? 0.372 1.899 2.762 1.00 95.31 98 THR A N 1
ATOM 752 C CA . THR A 1 98 ? -0.710 1.051 3.257 1.00 95.31 98 THR A CA 1
ATOM 753 C C . THR A 1 98 ? -2.038 1.496 2.642 1.00 95.31 98 THR A C 1
ATOM 755 O O . THR A 1 98 ? -2.740 2.372 3.147 1.00 95.31 98 THR A O 1
ATOM 758 N N . MET A 1 99 ? -2.380 0.870 1.518 1.00 95.94 99 MET A N 1
ATOM 759 C CA . MET A 1 99 ? -3.618 1.120 0.794 1.00 95.94 99 MET A CA 1
ATOM 760 C C . MET A 1 99 ? -4.830 0.635 1.592 1.00 95.94 99 MET A C 1
ATOM 762 O O . MET A 1 99 ? -4.765 -0.421 2.229 1.00 95.94 99 MET A O 1
ATOM 766 N N . TYR A 1 100 ? -5.921 1.400 1.525 1.00 98.00 100 TYR A N 1
ATOM 767 C CA . TYR A 1 100 ? -7.228 1.037 2.068 1.00 98.00 100 TYR A CA 1
ATOM 768 C C . TYR A 1 100 ? -8.371 1.586 1.207 1.00 98.00 100 TYR A C 1
ATOM 770 O O . TYR A 1 100 ? -8.192 2.539 0.445 1.00 98.00 100 TYR A O 1
ATOM 778 N N . GLY A 1 101 ? -9.562 1.005 1.337 1.00 97.75 101 GLY A N 1
ATOM 779 C CA . GLY A 1 101 ? -10.755 1.501 0.654 1.00 97.75 101 GLY A CA 1
ATOM 780 C C . GLY A 1 101 ? -11.847 0.449 0.449 1.00 97.75 101 GLY A C 1
ATOM 781 O O . GLY A 1 101 ? -11.708 -0.693 0.906 1.00 97.75 101 GLY A O 1
ATOM 782 N N . PRO A 1 102 ? -12.931 0.822 -0.256 1.00 97.06 102 PRO A N 1
ATOM 783 C CA . PRO A 1 102 ? -13.931 -0.115 -0.759 1.00 97.06 102 PRO A CA 1
ATOM 784 C C . PRO A 1 102 ? -13.299 -1.309 -1.488 1.00 97.06 102 PRO A C 1
ATOM 786 O O . PRO A 1 102 ? -12.341 -1.155 -2.244 1.00 97.06 102 PRO A O 1
ATOM 789 N N . GLY A 1 103 ? -13.838 -2.508 -1.263 1.00 94.00 103 GLY A N 1
ATOM 790 C CA . GLY A 1 103 ? -13.385 -3.737 -1.929 1.00 94.00 103 GLY A CA 1
ATOM 791 C C . GLY A 1 103 ? -12.149 -4.415 -1.326 1.00 94.00 103 GLY A C 1
ATOM 792 O O . GLY A 1 103 ? -11.775 -5.491 -1.792 1.00 94.00 103 GLY A O 1
ATOM 793 N N . GLU A 1 104 ? -11.526 -3.847 -0.288 1.00 94.62 104 GLU A N 1
ATOM 794 C CA . GLU A 1 104 ? -10.457 -4.540 0.439 1.00 94.62 104 GLU A CA 1
ATOM 795 C C . GLU A 1 104 ? -10.986 -5.810 1.156 1.00 94.62 104 GLU A C 1
ATOM 797 O O . GLU A 1 104 ? -12.185 -6.039 1.285 1.00 94.62 104 GLU A O 1
ATOM 802 N N . THR A 1 105 ? -10.107 -6.713 1.591 1.00 92.69 105 THR A N 1
ATOM 803 C CA . THR A 1 105 ? -10.536 -7.883 2.374 1.00 92.69 105 THR A CA 1
ATOM 804 C C . THR A 1 105 ? -10.748 -7.517 3.843 1.00 92.69 105 THR A C 1
ATOM 806 O O . THR A 1 105 ? -9.910 -6.854 4.453 1.00 92.69 105 THR A O 1
ATOM 809 N N . GLU A 1 106 ? -11.803 -8.053 4.461 1.00 92.88 106 GLU A N 1
ATOM 810 C CA . GLU A 1 106 ? -12.115 -7.892 5.893 1.00 92.88 106 GLU A CA 1
ATOM 811 C C . GLU A 1 106 ? -11.014 -8.394 6.842 1.00 92.88 106 GLU A C 1
ATOM 813 O O . GLU A 1 106 ? -11.011 -8.072 8.028 1.00 92.88 106 GLU A O 1
ATOM 818 N N . LYS A 1 107 ? -10.044 -9.165 6.330 1.00 91.31 107 LYS A N 1
ATOM 819 C CA . LYS A 1 107 ? -8.857 -9.602 7.083 1.00 91.31 107 LYS A CA 1
ATOM 820 C C . LYS A 1 107 ? -7.816 -8.490 7.267 1.00 91.31 107 LYS A C 1
ATOM 822 O O . LYS A 1 107 ? -6.906 -8.641 8.081 1.00 91.31 107 LYS A O 1
ATOM 827 N N . ARG A 1 108 ? -7.896 -7.402 6.493 1.00 94.38 108 ARG A N 1
ATOM 828 C CA . ARG A 1 108 ? -6.978 -6.254 6.571 1.00 94.38 108 ARG A CA 1
ATOM 829 C C . ARG A 1 108 ? -7.386 -5.320 7.699 1.00 94.38 108 ARG A C 1
ATOM 831 O O . ARG A 1 108 ? -8.525 -5.341 8.153 1.00 94.38 108 ARG A O 1
ATOM 838 N N . PHE A 1 109 ? -6.438 -4.501 8.153 1.00 95.94 109 PHE A N 1
ATOM 839 C CA . PHE A 1 109 ? -6.585 -3.705 9.370 1.00 95.94 109 PHE A CA 1
ATOM 840 C C . PHE A 1 109 ? -7.859 -2.850 9.356 1.00 95.94 109 PHE A C 1
ATOM 842 O O . PHE A 1 109 ? -8.775 -3.165 10.108 1.00 95.94 109 PHE A O 1
ATOM 849 N N . ILE A 1 110 ? -7.964 -1.848 8.476 1.00 97.75 110 ILE A N 1
ATOM 850 C CA . ILE A 1 110 ? -9.101 -0.911 8.451 1.00 97.75 110 ILE A CA 1
ATOM 851 C C . ILE A 1 110 ? -10.453 -1.635 8.289 1.00 97.75 110 ILE A C 1
ATOM 853 O O . ILE A 1 110 ? -11.297 -1.462 9.173 1.00 97.75 110 ILE A O 1
ATOM 857 N N . PRO A 1 111 ? -10.660 -2.504 7.277 1.00 97.12 111 PRO A N 1
ATOM 858 C CA . PRO A 1 111 ? -11.897 -3.278 7.153 1.00 97.12 111 PRO A CA 1
ATOM 859 C C . PRO A 1 111 ? -12.247 -4.087 8.407 1.00 97.12 111 PRO A C 1
ATOM 861 O O . PRO A 1 111 ? -13.380 -4.051 8.878 1.00 97.12 111 PRO A O 1
ATOM 864 N N . SER A 1 112 ? -11.266 -4.759 9.019 1.00 97.19 112 SER A N 1
ATOM 865 C CA . SER A 1 112 ? -11.509 -5.580 10.211 1.00 97.19 112 SER A CA 1
ATOM 866 C C . SER A 1 112 ? -11.960 -4.768 11.429 1.00 97.19 112 SER A C 1
ATOM 868 O O . SER A 1 112 ? -12.645 -5.314 12.300 1.00 97.19 112 SER A O 1
ATOM 870 N N . ILE A 1 113 ? -11.544 -3.498 11.523 1.00 98.19 113 ILE A N 1
ATOM 871 C CA . ILE A 1 113 ? -11.949 -2.569 12.584 1.00 98.19 113 ILE A CA 1
ATOM 872 C C . ILE A 1 113 ? -13.345 -2.027 12.286 1.00 98.19 113 ILE A C 1
ATOM 874 O O . ILE A 1 113 ? -14.183 -2.028 13.184 1.00 98.19 113 ILE A O 1
ATOM 878 N N . ILE A 1 114 ? -13.615 -1.647 11.032 1.00 98.38 114 ILE A N 1
ATOM 879 C CA . ILE A 1 114 ? -14.939 -1.202 10.576 1.00 98.38 114 ILE A CA 1
ATOM 880 C C . ILE A 1 114 ? -15.986 -2.274 10.879 1.00 98.38 114 ILE A C 1
ATOM 882 O O . ILE A 1 114 ? -16.961 -1.985 11.565 1.00 98.38 114 ILE A O 1
ATOM 886 N N . MET A 1 115 ? -15.742 -3.528 10.486 1.00 97.62 115 MET A N 1
ATOM 887 C CA . MET A 1 115 ? -16.682 -4.625 10.731 1.00 97.62 115 MET A CA 1
ATOM 888 C C . MET A 1 115 ? -16.945 -4.852 12.222 1.00 97.62 115 MET A C 1
ATOM 890 O O . MET A 1 115 ? -18.076 -5.126 12.612 1.00 97.62 115 MET A O 1
ATOM 894 N N . LYS A 1 116 ? -15.933 -4.728 13.090 1.00 97.81 116 LYS A N 1
ATOM 895 C CA . LYS A 1 116 ? -16.140 -4.851 14.543 1.00 97.81 116 LYS A CA 1
ATOM 896 C C . LYS A 1 116 ? -16.948 -3.683 15.099 1.00 97.81 116 LYS A C 1
ATOM 898 O O . LYS A 1 116 ? -17.860 -3.923 15.881 1.00 97.81 116 LYS A O 1
ATOM 903 N N . ALA A 1 117 ? -16.641 -2.461 14.666 1.00 98.12 117 ALA A N 1
ATOM 904 C CA . ALA A 1 117 ? -17.351 -1.258 15.081 1.00 98.12 117 ALA A CA 1
ATOM 905 C C . ALA A 1 117 ? -18.828 -1.297 14.657 1.00 98.12 117 ALA A C 1
ATOM 907 O O . ALA A 1 117 ? -19.699 -1.055 15.490 1.00 98.12 117 ALA A O 1
ATOM 908 N N . LEU A 1 118 ? -19.120 -1.662 13.404 1.00 97.12 118 LEU A N 1
ATOM 909 C CA . LEU A 1 118 ? -20.491 -1.777 12.891 1.00 97.12 118 LEU A CA 1
ATOM 910 C C . LEU A 1 118 ? -21.314 -2.830 13.650 1.00 97.12 118 LEU A C 1
ATOM 912 O O . LEU A 1 118 ? -22.499 -2.630 13.886 1.00 97.12 118 LEU A O 1
ATOM 916 N N . HIS A 1 119 ? -20.679 -3.914 14.102 1.00 96.19 119 HIS A N 1
ATOM 917 C CA . HIS A 1 119 ? -21.338 -4.973 14.873 1.00 96.19 119 HIS A CA 1
ATOM 918 C C . HIS A 1 119 ? -21.307 -4.767 16.396 1.00 96.19 119 HIS A C 1
ATOM 920 O O . HIS A 1 119 ? -21.661 -5.688 17.133 1.00 96.19 119 HIS A O 1
ATOM 926 N N . GLY A 1 120 ? -20.820 -3.624 16.892 1.00 96.81 120 GLY A N 1
ATOM 927 C CA . GLY A 1 120 ? -20.696 -3.374 18.333 1.00 96.81 120 GLY A CA 1
ATOM 928 C C . GLY A 1 120 ? -19.777 -4.365 19.064 1.00 96.81 120 GLY A C 1
ATOM 929 O O . GLY A 1 120 ? -19.930 -4.591 20.262 1.00 96.81 120 GLY A O 1
ATOM 930 N N . LYS A 1 121 ? -18.835 -5.000 18.354 1.00 97.62 121 LYS A N 1
ATOM 931 C CA . LYS A 1 121 ? -17.896 -5.980 18.922 1.00 97.62 121 LYS A CA 1
ATOM 932 C C . LYS A 1 121 ? -16.685 -5.277 19.526 1.00 97.62 121 LYS A C 1
ATOM 934 O O . LYS A 1 121 ? -16.255 -4.240 19.020 1.00 97.62 121 LYS A O 1
ATOM 939 N N . GLU A 1 122 ? -16.095 -5.874 20.559 1.00 97.94 122 GLU A N 1
ATOM 940 C CA . GLU A 1 122 ? -14.812 -5.419 21.106 1.00 97.94 122 GLU A CA 1
ATOM 941 C C . GLU A 1 122 ? -13.726 -5.435 20.019 1.00 97.94 122 GLU A C 1
ATOM 943 O O . GLU A 1 122 ? -13.599 -6.390 19.244 1.00 97.94 122 GLU A O 1
ATOM 948 N N . ILE A 1 123 ? -12.928 -4.369 19.969 1.00 98.25 123 ILE A N 1
ATOM 949 C CA . ILE A 1 123 ? -11.848 -4.181 19.005 1.00 98.25 123 ILE A CA 1
ATOM 950 C C . ILE A 1 123 ? -10.509 -4.486 19.690 1.00 98.25 123 ILE A C 1
ATOM 952 O O . ILE A 1 123 ? -10.023 -3.658 20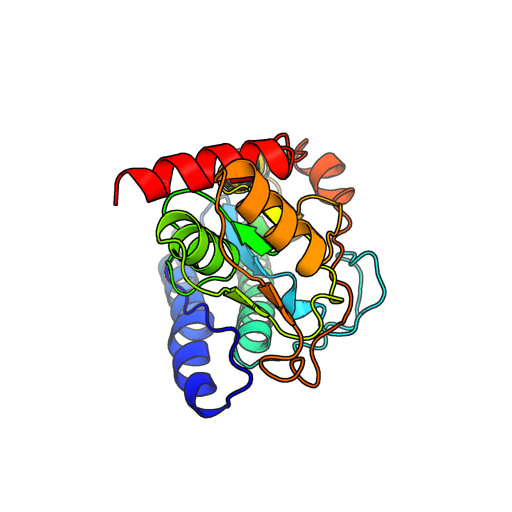.467 1.00 98.25 123 ILE A O 1
ATOM 956 N N . PRO A 1 124 ? -9.874 -5.643 19.416 1.00 97.12 124 PRO A N 1
ATOM 957 C CA . PRO A 1 124 ? -8.553 -5.934 19.947 1.00 97.12 124 PRO A CA 1
ATOM 958 C C . PRO A 1 124 ? -7.501 -5.126 19.181 1.00 97.12 124 PRO A C 1
ATOM 960 O O . PRO A 1 124 ? -7.458 -5.148 17.948 1.00 97.12 124 PRO A O 1
ATOM 963 N N . LEU A 1 125 ? -6.627 -4.444 19.914 1.00 96.81 125 LEU A N 1
ATOM 964 C CA . LEU A 1 125 ? -5.506 -3.689 19.370 1.00 96.81 125 LEU A CA 1
ATOM 965 C C . LEU A 1 125 ? -4.230 -4.041 20.140 1.00 96.81 125 LEU A C 1
ATOM 967 O O . LEU A 1 125 ? -4.272 -4.391 21.319 1.00 96.81 125 LEU A O 1
ATOM 971 N N . ASN A 1 126 ? -3.086 -3.929 19.475 1.00 94.44 126 ASN A N 1
ATOM 972 C CA . ASN A 1 126 ? -1.773 -3.963 20.115 1.00 94.44 126 ASN A CA 1
ATOM 973 C C . ASN A 1 126 ? -1.548 -2.695 20.968 1.00 94.44 126 ASN A C 1
ATOM 975 O O . ASN A 1 126 ? -2.487 -2.145 21.549 1.00 94.44 126 ASN A O 1
ATOM 979 N N . SER A 1 127 ? -0.315 -2.183 21.051 1.00 95.12 127 SER A N 1
ATOM 980 C CA . SER A 1 127 ? -0.076 -0.900 21.726 1.00 95.12 127 SER A CA 1
ATOM 981 C C . SER A 1 127 ? -0.793 0.273 21.044 1.00 95.12 127 SER A C 1
ATOM 983 O O . SER A 1 127 ? -1.023 1.307 21.670 1.00 95.12 127 SER A O 1
ATOM 985 N N . GLY A 1 128 ? -1.125 0.141 19.754 1.00 95.50 128 GLY A N 1
ATOM 986 C CA . GLY A 1 128 ? -1.715 1.197 18.938 1.00 95.50 128 GLY A CA 1
ATOM 987 C C . GLY A 1 128 ? -0.745 2.330 18.576 1.00 95.50 128 GLY A C 1
ATOM 988 O O . GLY A 1 128 ? -1.160 3.289 17.924 1.00 95.50 128 GLY A O 1
ATOM 989 N N . LYS A 1 129 ? 0.528 2.245 18.993 1.00 96.12 129 LYS A N 1
ATOM 990 C CA . LYS A 1 129 ? 1.507 3.341 18.891 1.00 96.12 129 LYS A CA 1
ATOM 991 C C . LYS A 1 129 ? 2.151 3.468 17.515 1.00 96.12 129 LYS A C 1
ATOM 993 O O . LYS A 1 129 ? 2.538 4.571 17.142 1.00 96.12 129 LYS A O 1
ATOM 998 N N . LYS A 1 130 ? 2.250 2.366 16.767 1.00 94.62 130 LYS A N 1
ATOM 999 C CA . LYS A 1 130 ? 2.889 2.361 15.448 1.00 94.62 130 LYS A CA 1
ATOM 1000 C C . LYS A 1 130 ? 2.199 3.326 14.490 1.00 94.62 130 LYS A C 1
ATOM 1002 O O . LYS A 1 130 ? 0.969 3.418 14.471 1.00 94.62 130 LYS A O 1
ATOM 1007 N N . LEU A 1 131 ? 3.001 4.022 13.694 1.00 96.50 131 LEU A N 1
ATOM 1008 C CA . LEU A 1 131 ? 2.567 4.968 12.681 1.00 96.50 131 LEU A CA 1
ATOM 1009 C C . LEU A 1 131 ? 2.597 4.325 11.298 1.00 96.50 131 LEU A C 1
ATOM 1011 O O . LEU A 1 131 ? 3.576 3.687 10.905 1.00 96.50 131 LEU A O 1
ATOM 1015 N N . ARG A 1 132 ? 1.512 4.516 10.553 1.00 96.38 132 ARG A N 1
ATOM 1016 C CA . ARG A 1 132 ? 1.366 4.043 9.176 1.00 96.38 132 ARG A CA 1
ATOM 1017 C C . ARG A 1 132 ? 0.957 5.187 8.269 1.00 96.38 132 ARG A C 1
ATOM 1019 O O . ARG A 1 132 ? 0.115 6.000 8.653 1.00 96.38 132 ARG A O 1
ATOM 1026 N N . ASP A 1 133 ? 1.567 5.233 7.096 1.00 97.38 133 ASP A N 1
ATOM 1027 C CA . ASP A 1 133 ? 1.139 6.070 5.985 1.00 97.38 133 ASP A CA 1
ATOM 1028 C C . ASP A 1 133 ? 0.013 5.337 5.251 1.00 97.38 133 ASP A C 1
ATOM 1030 O O . ASP A 1 133 ? 0.194 4.205 4.803 1.00 97.38 133 ASP A O 1
ATOM 1034 N N . TYR A 1 134 ? -1.163 5.959 5.192 1.00 97.81 134 TYR A N 1
ATOM 1035 C CA . TYR A 1 134 ? -2.340 5.380 4.553 1.00 97.81 134 TYR A CA 1
ATOM 1036 C C . TYR A 1 134 ? -2.664 6.120 3.265 1.00 97.81 134 TYR A C 1
ATOM 1038 O O . TYR A 1 134 ? -2.708 7.351 3.251 1.00 97.81 134 TYR A O 1
ATOM 1046 N N . ILE A 1 135 ? -2.997 5.363 2.224 1.00 98.25 135 ILE A N 1
ATOM 1047 C CA . ILE A 1 135 ? -3.453 5.904 0.945 1.00 98.25 135 ILE A CA 1
ATOM 1048 C C . ILE A 1 135 ? -4.794 5.299 0.540 1.00 98.25 135 ILE A C 1
ATOM 1050 O O . ILE A 1 135 ? -5.017 4.095 0.672 1.00 98.25 135 ILE A O 1
ATOM 1054 N N . PHE A 1 136 ? -5.708 6.142 0.068 1.00 98.62 136 PHE A N 1
ATOM 1055 C CA . PHE A 1 136 ? -7.017 5.689 -0.380 1.00 98.62 136 PHE A CA 1
ATOM 1056 C C . PHE A 1 136 ? -6.926 5.047 -1.771 1.00 98.62 136 PHE A C 1
ATOM 1058 O O . PHE A 1 136 ? -6.192 5.526 -2.633 1.00 98.62 136 PHE A O 1
ATOM 1065 N N . VAL A 1 137 ? -7.672 3.965 -2.006 1.00 98.19 137 VAL A N 1
ATOM 1066 C CA . VAL A 1 137 ? -7.590 3.168 -3.245 1.00 98.19 137 VAL A CA 1
ATOM 1067 C C . VAL A 1 137 ? -7.814 3.988 -4.521 1.00 98.19 137 VAL A C 1
ATOM 1069 O O . VAL A 1 137 ? -7.100 3.782 -5.498 1.00 98.19 137 VAL A O 1
ATOM 1072 N N . GLU A 1 138 ? -8.736 4.956 -4.515 1.00 98.44 138 GLU A N 1
ATOM 1073 C CA . GLU A 1 138 ? -8.971 5.831 -5.677 1.00 98.44 138 GLU A CA 1
ATOM 1074 C C . GLU A 1 138 ? -7.747 6.704 -5.992 1.00 98.44 138 GLU A C 1
ATOM 1076 O O . GLU A 1 138 ? -7.421 6.894 -7.158 1.00 98.44 138 GLU A O 1
ATOM 1081 N N . ASP A 1 139 ? -6.999 7.153 -4.978 1.00 98.50 139 ASP A N 1
ATOM 1082 C CA . ASP A 1 139 ? -5.767 7.920 -5.198 1.00 98.50 139 ASP A CA 1
ATOM 1083 C C . ASP A 1 139 ? -4.666 7.045 -5.827 1.00 98.50 139 ASP A C 1
ATOM 1085 O O . ASP A 1 139 ? -3.880 7.524 -6.645 1.00 98.50 139 ASP A O 1
ATOM 1089 N N . VAL A 1 140 ? -4.623 5.747 -5.496 1.00 98.25 140 VAL A N 1
ATOM 1090 C CA . VAL A 1 140 ? -3.713 4.784 -6.143 1.00 98.25 140 VAL A CA 1
ATOM 1091 C C . VAL A 1 140 ? -4.111 4.546 -7.602 1.00 98.25 140 VAL A C 1
ATOM 1093 O O . VAL A 1 140 ? -3.239 4.450 -8.465 1.00 98.25 140 VAL A O 1
ATOM 1096 N N . VAL A 1 141 ? -5.411 4.482 -7.902 1.00 97.81 141 VAL A N 1
ATOM 1097 C CA . VAL A 1 141 ? -5.909 4.398 -9.286 1.00 97.81 141 VAL A CA 1
ATOM 1098 C C . VAL A 1 141 ? -5.519 5.651 -10.071 1.00 97.81 141 VAL A C 1
ATOM 1100 O O . VAL A 1 141 ? -4.965 5.524 -11.163 1.00 97.81 141 VAL A O 1
ATOM 1103 N N . ASP A 1 142 ? -5.704 6.840 -9.495 1.00 98.00 142 ASP A N 1
ATOM 1104 C CA . ASP A 1 142 ? -5.255 8.103 -10.090 1.00 98.00 142 ASP A CA 1
ATOM 1105 C C . ASP A 1 142 ? -3.742 8.088 -10.377 1.00 98.00 142 ASP A C 1
ATOM 1107 O O . ASP A 1 142 ? -3.308 8.542 -11.437 1.00 98.00 142 ASP A O 1
ATOM 1111 N N . ALA A 1 143 ? -2.929 7.523 -9.475 1.00 97.75 143 ALA A N 1
ATOM 1112 C CA . ALA A 1 143 ? -1.485 7.393 -9.682 1.00 97.75 143 ALA A CA 1
ATOM 1113 C C . ALA A 1 143 ? -1.148 6.460 -10.853 1.00 97.75 143 ALA A C 1
ATOM 1115 O O . ALA A 1 143 ? -0.260 6.763 -11.651 1.00 97.75 143 ALA A O 1
ATOM 1116 N N . LEU A 1 144 ? -1.856 5.333 -10.976 1.00 97.50 144 LEU A N 1
ATOM 1117 C CA . LEU A 1 144 ? -1.682 4.387 -12.081 1.00 97.50 144 LEU A CA 1
ATOM 1118 C C . LEU A 1 144 ? -2.050 5.013 -13.428 1.00 97.50 144 LEU A C 1
ATOM 1120 O O . LEU A 1 144 ? -1.349 4.788 -14.413 1.00 97.50 144 LEU A O 1
ATOM 1124 N N . LEU A 1 145 ? -3.111 5.820 -13.473 1.00 97.19 145 LEU A N 1
ATOM 1125 C CA . LEU A 1 145 ? -3.493 6.558 -14.677 1.00 97.19 145 LEU A CA 1
ATOM 1126 C C . LEU A 1 145 ? -2.444 7.617 -15.037 1.00 97.19 145 LEU A C 1
ATOM 1128 O O . LEU A 1 145 ? -2.051 7.711 -16.196 1.00 97.19 145 LEU A O 1
ATOM 1132 N N . ALA A 1 146 ? -1.911 8.338 -14.047 1.00 96.69 146 ALA A N 1
ATOM 1133 C CA . ALA A 1 146 ? -0.841 9.317 -14.252 1.00 96.69 146 ALA A CA 1
ATOM 1134 C C . ALA A 1 146 ? 0.472 8.694 -14.770 1.00 96.69 146 ALA A C 1
ATOM 1136 O O . ALA A 1 146 ? 1.296 9.371 -15.382 1.00 96.69 146 ALA A O 1
ATOM 1137 N N . CYS A 1 147 ? 0.681 7.389 -14.566 1.00 96.19 147 CYS A N 1
ATOM 1138 C CA . CYS A 1 147 ? 1.838 6.680 -15.111 1.00 96.19 147 CYS A CA 1
ATOM 1139 C C . CYS A 1 147 ? 1.799 6.538 -16.637 1.00 96.19 147 CYS A C 1
ATOM 1141 O O . CYS A 1 147 ? 2.852 6.336 -17.241 1.00 96.19 147 CYS A O 1
ATOM 1143 N N . LEU A 1 148 ? 0.621 6.620 -17.267 1.00 93.31 148 LEU A N 1
ATOM 1144 C CA . LEU A 1 148 ? 0.475 6.398 -18.709 1.00 93.31 148 LEU A CA 1
ATOM 1145 C C . LEU A 1 148 ? 1.279 7.408 -19.541 1.00 93.31 148 LEU A C 1
ATOM 1147 O O . LEU A 1 148 ? 1.853 7.026 -20.560 1.00 93.31 148 LEU A O 1
ATOM 1151 N N . ASP A 1 149 ? 1.442 8.637 -19.047 1.00 89.12 149 ASP A N 1
ATOM 1152 C CA . ASP A 1 149 ? 2.243 9.696 -19.683 1.00 89.12 149 ASP A CA 1
ATOM 1153 C C . ASP A 1 149 ? 3.757 9.405 -19.686 1.00 89.12 149 ASP A C 1
ATOM 1155 O O . ASP A 1 149 ? 4.565 10.134 -20.269 1.00 89.12 149 ASP A O 1
ATOM 1159 N N . TRP A 1 150 ? 4.180 8.325 -19.029 1.00 91.44 150 TRP A N 1
ATOM 1160 C CA . TRP A 1 150 ? 5.578 7.925 -18.910 1.00 91.44 150 TRP A CA 1
ATOM 1161 C C . TRP A 1 150 ? 6.015 6.890 -19.965 1.00 91.44 150 TRP A C 1
ATOM 1163 O O . TRP A 1 150 ? 7.152 6.406 -19.955 1.00 91.44 150 TRP A O 1
ATOM 1173 N N . SER A 1 151 ? 5.133 6.543 -20.906 1.00 88.19 151 SER A N 1
ATOM 1174 C CA . SER A 1 151 ? 5.336 5.430 -21.839 1.00 88.19 151 SER A CA 1
ATOM 1175 C C . SER A 1 151 ? 6.512 5.583 -22.805 1.00 88.19 151 SER A C 1
ATOM 1177 O O . SER A 1 151 ? 7.071 4.582 -23.234 1.00 88.19 151 SER A O 1
ATOM 1179 N N . ASP A 1 152 ? 6.941 6.806 -23.118 1.00 86.62 152 ASP A N 1
ATOM 1180 C CA . ASP A 1 152 ? 7.932 7.046 -24.181 1.00 86.62 152 ASP A CA 1
ATOM 1181 C C . ASP A 1 152 ? 9.358 7.312 -23.656 1.00 86.62 152 ASP A C 1
ATOM 1183 O O . ASP A 1 152 ? 10.259 7.679 -24.411 1.00 86.62 152 ASP A O 1
ATOM 1187 N N . ARG A 1 153 ? 9.592 7.118 -22.352 1.00 87.12 153 ARG A N 1
ATOM 1188 C CA . ARG A 1 153 ? 10.867 7.441 -21.688 1.00 87.12 153 ARG A CA 1
ATOM 1189 C C . ARG A 1 153 ? 11.989 6.420 -21.926 1.00 87.12 153 ARG A C 1
ATOM 1191 O O . ARG A 1 153 ? 13.156 6.801 -21.861 1.00 87.12 153 ARG A O 1
ATOM 1198 N N . LYS A 1 154 ? 11.655 5.147 -22.181 1.00 86.62 154 LYS A N 1
ATOM 1199 C CA . LYS A 1 154 ? 12.594 4.016 -22.368 1.00 86.62 154 LYS A CA 1
ATOM 1200 C C . LYS A 1 154 ? 13.646 3.885 -21.257 1.00 86.62 154 LYS A C 1
ATOM 1202 O O . LYS A 1 154 ? 14.794 3.520 -21.501 1.00 86.62 154 LYS A O 1
ATOM 1207 N N . ASN A 1 155 ? 13.263 4.202 -20.028 1.00 91.94 155 ASN A N 1
ATOM 1208 C CA . ASN A 1 155 ? 14.094 4.046 -18.840 1.00 91.94 155 ASN A CA 1
ATOM 1209 C C . ASN A 1 155 ? 13.266 3.447 -17.696 1.00 91.94 155 ASN A C 1
ATOM 1211 O O . ASN A 1 155 ? 12.091 3.123 -17.862 1.00 91.94 155 ASN A O 1
ATOM 1215 N N . SER A 1 156 ? 13.885 3.258 -16.534 1.00 94.12 156 SER A N 1
ATOM 1216 C CA . SER A 1 156 ? 13.193 2.776 -15.339 1.00 94.12 156 SER A CA 1
ATOM 1217 C C . SER A 1 156 ? 13.220 3.831 -14.244 1.00 94.12 156 SER A C 1
ATOM 1219 O O . SER A 1 156 ? 14.237 4.503 -14.059 1.00 94.12 156 SER A O 1
ATOM 1221 N N . ALA A 1 157 ? 12.119 3.971 -13.512 1.00 95.62 157 ALA A N 1
ATOM 1222 C CA . ALA A 1 157 ? 12.063 4.807 -12.322 1.00 95.62 157 ALA A CA 1
ATOM 1223 C C . ALA A 1 157 ? 11.250 4.137 -11.215 1.00 95.62 157 ALA A C 1
ATOM 1225 O O . ALA A 1 157 ? 10.279 3.425 -11.463 1.00 95.62 157 ALA A O 1
ATOM 1226 N N . ILE A 1 158 ? 11.671 4.403 -9.983 1.00 96.75 158 ILE A N 1
ATOM 1227 C CA . ILE A 1 158 ? 10.962 4.031 -8.761 1.00 96.75 158 ILE A CA 1
ATOM 1228 C C . ILE A 1 158 ? 10.267 5.284 -8.241 1.00 96.75 158 ILE A C 1
ATOM 1230 O O . ILE A 1 158 ? 10.888 6.354 -8.214 1.00 96.75 158 ILE A O 1
ATOM 1234 N N . VAL A 1 159 ? 9.004 5.143 -7.846 1.00 97.38 159 VAL A N 1
ATOM 1235 C CA . VAL A 1 159 ? 8.154 6.224 -7.346 1.00 97.38 159 VAL A CA 1
ATOM 1236 C C . VAL A 1 159 ? 7.374 5.751 -6.127 1.00 97.38 159 VAL A C 1
ATOM 1238 O O . VAL A 1 159 ? 6.704 4.719 -6.162 1.00 97.38 159 VAL A O 1
ATOM 1241 N N . ASN A 1 160 ? 7.437 6.526 -5.055 1.00 98.12 160 ASN A N 1
ATOM 1242 C CA . ASN 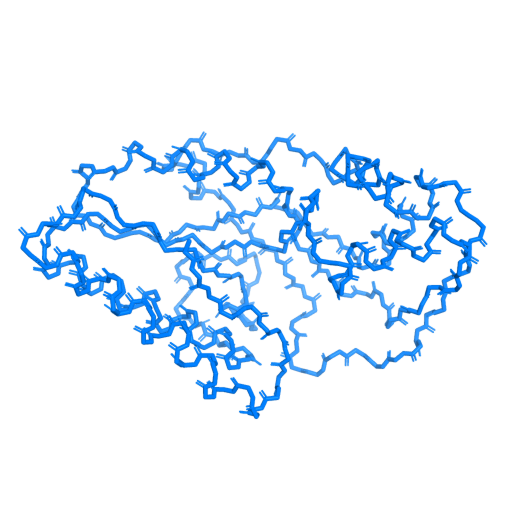A 1 160 ? 6.617 6.347 -3.870 1.00 98.12 160 ASN A CA 1
ATOM 1243 C C . ASN A 1 160 ? 5.204 6.881 -4.103 1.00 98.12 160 ASN A C 1
ATOM 1245 O O . ASN A 1 160 ? 5.019 8.050 -4.438 1.00 98.12 160 ASN A O 1
ATOM 1249 N N . ILE A 1 161 ? 4.207 6.031 -3.868 1.00 98.38 161 ILE A N 1
ATOM 1250 C CA . ILE A 1 161 ? 2.785 6.364 -3.959 1.00 98.38 161 ILE A CA 1
ATOM 1251 C C . ILE A 1 161 ? 2.181 6.176 -2.567 1.00 98.38 161 ILE A C 1
ATOM 1253 O O . ILE A 1 161 ? 1.929 5.054 -2.134 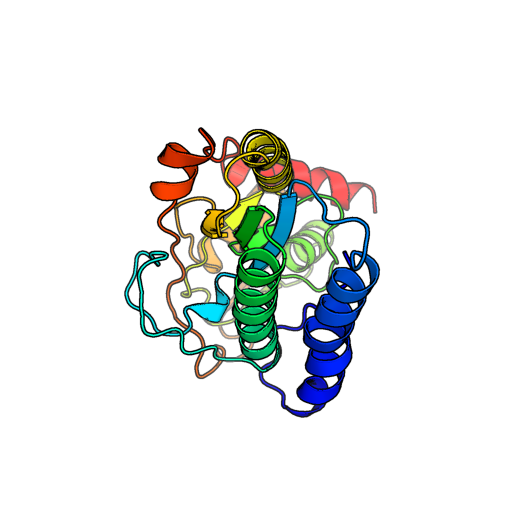1.00 98.38 161 ILE A O 1
ATOM 1257 N N . GLY A 1 162 ? 1.993 7.270 -1.835 1.00 97.50 162 GLY A N 1
ATOM 1258 C CA . GLY A 1 162 ? 1.485 7.237 -0.464 1.00 97.50 162 GLY A CA 1
ATOM 1259 C C . GLY A 1 162 ? 0.655 8.464 -0.112 1.00 97.50 162 GLY A C 1
ATOM 1260 O O . GLY A 1 162 ? 0.510 9.379 -0.921 1.00 97.50 162 GLY A O 1
ATOM 1261 N N . GLY A 1 163 ? 0.102 8.478 1.097 1.00 95.88 163 GLY A N 1
ATOM 1262 C CA . GLY A 1 163 ? -0.627 9.614 1.654 1.00 95.88 163 GLY A CA 1
ATOM 1263 C C . GLY A 1 163 ? 0.287 10.774 2.063 1.00 95.88 163 GLY A C 1
ATOM 1264 O O . GLY A 1 163 ? -0.194 11.891 2.245 1.00 95.88 163 GLY A O 1
ATOM 1265 N N . GLY A 1 164 ? 1.594 10.530 2.224 1.00 93.00 164 GLY A N 1
ATOM 1266 C CA . GLY A 1 164 ? 2.586 11.539 2.618 1.00 93.00 164 GLY A CA 1
ATOM 1267 C C . GLY A 1 164 ? 2.482 11.958 4.088 1.00 93.00 164 GLY A C 1
ATOM 1268 O O . GLY A 1 164 ? 3.148 12.895 4.531 1.00 93.00 164 GLY A O 1
ATOM 1269 N N . LYS A 1 165 ? 1.625 11.283 4.860 1.00 94.19 165 LYS A N 1
ATOM 1270 C CA . LYS A 1 165 ? 1.363 11.559 6.271 1.00 94.19 165 LYS A CA 1
ATOM 1271 C C . LYS A 1 165 ? 1.035 10.269 7.000 1.00 94.19 165 LYS A C 1
ATOM 1273 O O . LYS A 1 165 ? 0.233 9.461 6.538 1.00 94.19 165 LYS A O 1
ATOM 1278 N N . SER A 1 166 ? 1.604 10.135 8.192 1.00 96.88 166 SER A N 1
ATOM 1279 C CA . SER A 1 166 ? 1.426 8.950 9.021 1.00 96.88 166 SER A CA 1
ATOM 1280 C C . SER A 1 166 ? 0.460 9.191 10.174 1.00 96.88 166 SER A C 1
ATOM 1282 O O . SER A 1 166 ? 0.379 10.287 10.732 1.00 96.88 166 SER A O 1
ATOM 1284 N N . TYR A 1 167 ? -0.249 8.134 10.555 1.00 98.00 167 TYR A N 1
ATOM 1285 C CA . TYR A 1 167 ? -1.235 8.131 11.629 1.00 98.00 167 TYR A CA 1
ATOM 1286 C C . TYR A 1 167 ? -0.971 6.954 12.558 1.00 98.00 167 TYR A C 1
ATOM 1288 O O . TYR A 1 167 ? -0.616 5.866 12.100 1.00 98.00 167 TYR A O 1
ATOM 1296 N N . THR A 1 168 ? -1.159 7.152 13.862 1.00 98.06 168 THR A N 1
ATOM 1297 C CA . THR A 1 168 ? -1.063 6.039 14.813 1.00 98.06 168 THR A CA 1
ATOM 1298 C C . THR A 1 168 ? -2.225 5.081 14.591 1.00 98.06 168 THR A C 1
ATOM 1300 O O . THR A 1 168 ? -3.349 5.527 14.332 1.00 98.06 168 THR A O 1
ATOM 1303 N N . LEU A 1 169 ? -1.990 3.774 14.741 1.00 97.50 169 LEU A N 1
ATOM 1304 C CA . LEU A 1 169 ? -3.063 2.774 14.672 1.00 97.50 169 LEU A CA 1
ATOM 1305 C C . LEU A 1 169 ? -4.208 3.122 15.632 1.00 97.50 169 LEU A C 1
ATOM 1307 O O . LEU A 1 169 ? -5.372 3.046 15.250 1.00 97.50 169 LEU A O 1
ATOM 1311 N N . LYS A 1 170 ? -3.868 3.592 16.841 1.00 98.00 170 LYS A N 1
ATOM 1312 C CA . LYS A 1 170 ? -4.824 4.115 17.822 1.00 98.00 170 LYS A CA 1
ATOM 1313 C C . LYS A 1 170 ? -5.717 5.208 17.226 1.00 98.00 170 LYS A C 1
ATOM 1315 O O . LYS A 1 170 ? -6.935 5.067 17.249 1.00 98.00 170 LYS A O 1
ATOM 1320 N N . SER A 1 171 ? -5.124 6.254 16.642 1.00 98.31 171 SER A N 1
ATOM 1321 C CA . SER A 1 171 ? -5.887 7.384 16.090 1.00 98.31 171 SER A CA 1
ATOM 1322 C C . SER A 1 171 ? -6.821 6.969 14.951 1.00 98.31 171 SER A C 1
ATOM 1324 O O . SER A 1 171 ? -7.908 7.526 14.809 1.00 98.31 171 SER A O 1
ATOM 1326 N N . VAL A 1 172 ? -6.421 5.973 14.153 1.00 98.44 172 VAL A N 1
ATOM 1327 C CA . VAL A 1 172 ? -7.248 5.430 13.069 1.00 98.44 172 VAL A CA 1
ATOM 1328 C C . VAL A 1 172 ? -8.433 4.646 13.633 1.00 98.44 172 VAL A C 1
ATOM 1330 O O . VAL A 1 172 ? -9.561 4.868 13.203 1.00 98.44 172 VAL A O 1
ATOM 1333 N N . VAL A 1 173 ? -8.206 3.781 14.626 1.00 98.44 173 VAL A N 1
ATOM 1334 C CA . VAL A 1 173 ? -9.271 2.990 15.268 1.00 98.44 173 VAL A CA 1
ATOM 1335 C C . VAL A 1 173 ? -10.287 3.896 15.961 1.00 98.44 173 VAL A C 1
ATOM 1337 O O . VAL A 1 173 ? -11.486 3.733 15.752 1.00 98.44 173 VAL A O 1
ATOM 1340 N N . GLU A 1 174 ? -9.824 4.887 16.724 1.00 98.25 174 GLU A N 1
ATOM 1341 C CA . GLU A 1 174 ? -10.695 5.861 17.397 1.00 98.25 174 GLU A CA 1
ATOM 1342 C C . GLU A 1 174 ? -11.535 6.661 16.391 1.00 98.25 174 GLU A C 1
ATOM 1344 O O . GLU A 1 174 ? -12.732 6.868 16.604 1.00 98.25 174 GLU A O 1
ATOM 1349 N N . LYS A 1 175 ? -10.941 7.061 15.256 1.00 98.44 175 LYS A N 1
ATOM 1350 C CA . LYS A 1 175 ? -11.680 7.695 14.155 1.00 98.44 175 LYS A CA 1
ATOM 1351 C C . LYS A 1 175 ? -12.747 6.769 13.581 1.00 98.44 175 LYS A C 1
ATOM 1353 O O . LYS A 1 175 ? -13.872 7.221 13.405 1.00 98.44 175 LYS A O 1
ATOM 1358 N N . ILE A 1 176 ? -12.433 5.499 13.322 1.00 98.62 176 ILE A N 1
ATOM 1359 C CA . ILE A 1 176 ? -13.409 4.532 12.795 1.00 98.62 176 ILE A CA 1
ATOM 1360 C C . ILE A 1 176 ? -14.581 4.357 13.767 1.00 98.62 176 ILE A C 1
ATOM 1362 O O . ILE A 1 176 ? -15.726 4.489 13.350 1.00 98.62 176 ILE A O 1
ATOM 1366 N N . VAL A 1 177 ? -14.316 4.131 15.060 1.00 98.38 177 VAL A N 1
ATOM 1367 C CA . VAL A 1 177 ? -15.371 3.978 16.082 1.00 98.38 177 VAL A CA 1
ATOM 1368 C C . VAL A 1 177 ? -16.280 5.208 16.117 1.00 98.38 177 VAL A C 1
ATOM 1370 O O . VAL A 1 177 ? -17.503 5.068 16.096 1.00 98.38 177 VAL A O 1
ATOM 1373 N N . LYS A 1 178 ? -15.689 6.411 16.085 1.00 98.38 178 LYS A N 1
ATOM 1374 C CA . LYS A 1 178 ? -16.432 7.675 16.039 1.00 98.38 178 LYS A CA 1
ATOM 1375 C C . LYS A 1 178 ? -17.290 7.802 14.775 1.00 98.38 178 LYS A C 1
ATOM 1377 O O . LYS A 1 178 ? -18.460 8.156 14.878 1.00 98.38 178 LYS A O 1
ATOM 1382 N N . LEU A 1 179 ? -16.726 7.533 13.597 1.00 98.25 179 LEU A N 1
ATOM 1383 C CA . LEU A 1 179 ? -17.426 7.660 12.312 1.00 98.25 179 LEU A CA 1
ATOM 1384 C C . LEU A 1 179 ? -18.553 6.628 12.160 1.00 98.25 179 LEU A C 1
ATOM 1386 O O . LEU A 1 179 ? -19.590 6.946 11.586 1.00 98.25 179 LEU A O 1
ATOM 1390 N N . CYS A 1 180 ? -18.382 5.428 12.718 1.00 97.75 180 CYS A N 1
ATOM 1391 C CA . CYS A 1 180 ? -19.433 4.413 12.788 1.00 97.75 180 CYS A CA 1
ATOM 1392 C C . CYS A 1 180 ? -20.501 4.710 13.852 1.00 97.75 180 CYS A C 1
ATOM 1394 O O . CYS A 1 180 ? -21.471 3.964 13.929 1.00 97.75 180 CYS A O 1
ATOM 1396 N N . GLN A 1 181 ? -20.319 5.739 14.693 1.00 97.44 181 GLN A N 1
ATOM 1397 C CA . GLN A 1 181 ? -21.163 6.005 15.868 1.00 97.44 181 GLN A CA 1
ATOM 1398 C C . GLN A 1 181 ? -21.302 4.769 16.778 1.00 97.44 181 GLN A C 1
ATOM 1400 O O . GLN A 1 181 ? -22.357 4.497 17.345 1.00 97.44 181 GLN A O 1
ATOM 1405 N N . SER A 1 182 ? -20.225 3.990 16.889 1.00 97.25 182 SER A N 1
ATOM 1406 C CA . SER A 1 182 ? -20.227 2.701 17.574 1.00 97.25 182 SER A CA 1
ATOM 1407 C C . SER A 1 182 ? -19.939 2.843 19.068 1.00 97.25 182 SER A C 1
ATOM 1409 O O . SER A 1 182 ? -19.128 3.672 19.481 1.00 97.25 182 SER A O 1
ATOM 1411 N N . THR A 1 183 ? -20.548 1.974 19.875 1.00 95.19 183 THR A N 1
ATOM 1412 C CA . THR A 1 183 ? -20.254 1.815 21.308 1.00 95.19 183 THR A CA 1
ATOM 1413 C C . THR A 1 183 ? -19.176 0.761 21.587 1.00 95.19 183 THR A C 1
ATOM 1415 O O . THR A 1 183 ? -18.945 0.418 22.746 1.00 95.19 183 THR A O 1
ATOM 1418 N N . SER A 1 184 ? -18.533 0.210 20.551 1.00 97.12 184 SER A N 1
ATOM 1419 C CA . SER A 1 184 ? -17.465 -0.784 20.688 1.00 97.12 184 SER A CA 1
ATOM 1420 C C . SER A 1 184 ? -16.336 -0.305 21.605 1.00 97.12 184 SER A C 1
ATOM 1422 O O . SER A 1 184 ? -15.772 0.773 21.411 1.00 97.12 184 SER A O 1
ATOM 1424 N N . SER A 1 185 ? -15.938 -1.149 22.560 1.00 96.88 185 SER A N 1
ATOM 1425 C CA . SER A 1 185 ? -14.733 -0.936 23.362 1.00 96.88 185 SER A CA 1
ATOM 1426 C C . SER A 1 185 ? -13.466 -1.247 22.556 1.00 96.88 185 SER A C 1
ATOM 1428 O O . SER A 1 185 ? -13.446 -2.136 21.699 1.00 96.88 185 SER A O 1
ATOM 1430 N N . ILE A 1 186 ? -12.379 -0.527 22.849 1.00 97.81 186 ILE A N 1
ATOM 1431 C CA . ILE A 1 186 ? -11.047 -0.794 22.290 1.00 97.81 186 ILE A CA 1
ATOM 1432 C C . ILE A 1 186 ? -10.194 -1.440 23.381 1.00 97.81 186 ILE A C 1
ATOM 1434 O O . ILE A 1 186 ? -9.900 -0.812 24.401 1.00 97.81 186 ILE A O 1
ATOM 1438 N N . ARG A 1 187 ? -9.759 -2.682 23.155 1.00 97.38 187 ARG A N 1
ATOM 1439 C CA . ARG A 1 187 ? -8.885 -3.419 24.071 1.00 97.38 187 ARG A CA 1
ATOM 1440 C C . ARG A 1 187 ? -7.431 -3.284 23.630 1.00 97.38 187 ARG A C 1
ATOM 1442 O O . ARG A 1 187 ? -6.965 -4.033 22.773 1.00 97.38 187 ARG A O 1
ATOM 1449 N N . TYR A 1 188 ? -6.725 -2.318 24.208 1.00 95.75 188 TYR A N 1
ATOM 1450 C CA . TYR A 1 188 ? -5.291 -2.111 23.982 1.00 95.75 188 TYR A CA 1
ATOM 1451 C C . TYR A 1 188 ? -4.452 -3.223 24.616 1.00 95.75 188 TYR A C 1
ATOM 1453 O O . TYR A 1 188 ? -4.811 -3.759 25.663 1.00 95.75 188 TYR A O 1
ATOM 1461 N N . GLY A 1 189 ? -3.319 -3.555 23.997 1.00 94.38 189 GLY A N 1
ATOM 1462 C CA . GLY A 1 189 ? -2.434 -4.620 24.477 1.00 94.38 189 GLY A CA 1
ATOM 1463 C C . GLY A 1 189 ? -3.049 -6.020 24.382 1.00 94.38 189 GLY A C 1
ATOM 1464 O O . GLY A 1 189 ? -2.573 -6.941 25.039 1.00 94.38 189 GLY A O 1
ATOM 1465 N N . ALA A 1 190 ? -4.090 -6.201 23.563 1.00 95.50 190 ALA A N 1
ATOM 1466 C CA . ALA A 1 190 ? -4.749 -7.489 23.359 1.00 95.50 190 ALA A CA 1
ATOM 1467 C C . ALA A 1 190 ? -3.818 -8.554 22.754 1.00 95.50 190 ALA A C 1
ATOM 1469 O O . ALA A 1 190 ? -4.098 -9.745 22.862 1.00 95.50 190 ALA A O 1
ATOM 1470 N N . PHE A 1 191 ? -2.755 -8.117 22.080 1.00 94.06 191 PHE A N 1
ATOM 1471 C CA . PHE A 1 191 ? -1.687 -8.931 21.507 1.00 94.06 191 PHE A CA 1
ATOM 1472 C C . PHE A 1 191 ? -0.412 -8.073 21.374 1.00 94.06 191 PHE A C 1
ATOM 1474 O O . PHE A 1 191 ? -0.514 -6.840 21.347 1.00 94.06 191 PHE A O 1
ATOM 1481 N N . PRO A 1 192 ? 0.788 -8.681 21.315 1.00 92.31 192 PRO A N 1
ATOM 1482 C CA . PRO A 1 192 ? 2.040 -7.930 21.251 1.00 92.31 192 PRO A CA 1
ATOM 1483 C C . PRO A 1 192 ? 2.210 -7.183 19.923 1.00 92.31 192 PRO A C 1
ATOM 1485 O O . PRO A 1 192 ? 1.649 -7.555 18.889 1.00 92.31 192 PRO A O 1
ATOM 1488 N N . ASP A 1 193 ? 3.036 -6.137 19.944 1.00 89.50 193 ASP A N 1
ATOM 1489 C CA . ASP A 1 193 ? 3.512 -5.497 18.721 1.00 89.50 193 ASP A CA 1
ATOM 1490 C C . ASP A 1 193 ? 4.359 -6.471 17.893 1.00 89.50 193 ASP A C 1
ATOM 1492 O O . ASP A 1 193 ? 5.091 -7.306 18.428 1.00 89.50 193 ASP A O 1
ATOM 1496 N N . ARG A 1 194 ? 4.274 -6.364 16.563 1.00 83.00 194 ARG A N 1
ATOM 1497 C CA . ARG A 1 194 ? 5.068 -7.216 15.672 1.00 83.00 194 ARG A CA 1
ATOM 1498 C C . ARG A 1 194 ? 6.552 -6.883 15.818 1.00 83.00 194 ARG A C 1
ATOM 1500 O O . ARG A 1 194 ? 6.951 -5.731 15.627 1.00 83.00 194 ARG A O 1
ATOM 1507 N N . VAL A 1 195 ? 7.347 -7.911 16.104 1.00 78.25 195 VAL A N 1
ATOM 1508 C CA . VAL A 1 195 ? 8.812 -7.844 16.205 1.00 78.25 195 VAL A CA 1
ATOM 1509 C C . VAL A 1 195 ? 9.413 -7.617 14.815 1.00 78.25 195 VAL A C 1
ATOM 1511 O O . VAL A 1 195 ? 8.887 -8.156 13.840 1.00 78.25 195 VAL A O 1
ATOM 1514 N N . LEU A 1 196 ? 10.506 -6.845 14.727 1.00 76.88 196 LEU A N 1
ATOM 1515 C CA . LEU A 1 196 ? 11.231 -6.460 13.498 1.00 76.88 196 LEU A CA 1
ATOM 1516 C C . LEU A 1 196 ? 10.424 -5.574 12.518 1.00 76.88 196 LEU A C 1
ATOM 1518 O O . LEU A 1 196 ? 10.747 -5.483 11.333 1.00 76.88 196 LEU A O 1
ATOM 1522 N N . GLU A 1 197 ? 9.282 -5.031 12.937 1.00 82.75 197 GLU A N 1
ATOM 1523 C CA . GLU A 1 197 ? 8.450 -4.164 12.101 1.00 82.75 197 GLU A CA 1
ATOM 1524 C C . GLU A 1 197 ? 8.668 -2.718 12.514 1.00 82.75 197 GLU A C 1
ATOM 1526 O O . GLU A 1 197 ? 8.420 -2.396 13.675 1.00 82.75 197 GLU A O 1
ATOM 1531 N N . SER A 1 198 ? 9.066 -1.866 11.563 1.00 87.00 198 SER A N 1
ATOM 1532 C CA . SER A 1 198 ? 9.293 -0.447 11.830 1.00 87.00 198 SER A CA 1
ATOM 1533 C C . SER A 1 198 ? 8.092 0.203 12.529 1.00 87.00 198 SER A C 1
ATOM 1535 O O . SER A 1 198 ? 6.914 -0.026 12.199 1.00 87.00 198 SER A O 1
ATOM 1537 N N . ASP A 1 199 ? 8.416 1.021 13.525 1.00 90.81 199 ASP A N 1
ATOM 1538 C CA . ASP A 1 199 ? 7.440 1.767 14.305 1.00 90.81 199 ASP A CA 1
ATOM 1539 C C . ASP A 1 199 ? 6.808 2.894 13.497 1.00 90.81 199 ASP A C 1
ATOM 1541 O O . ASP A 1 199 ? 5.664 3.256 13.768 1.00 90.81 199 ASP A O 1
ATOM 1545 N N . VAL A 1 200 ? 7.504 3.416 12.484 1.00 93.50 200 VAL A N 1
ATOM 1546 C CA . VAL A 1 200 ? 7.028 4.532 11.667 1.00 93.50 200 VAL A CA 1
ATOM 1547 C C . VAL A 1 200 ? 7.219 4.225 10.195 1.00 93.50 200 VAL A C 1
ATOM 1549 O O . VAL A 1 200 ? 8.340 4.060 9.726 1.00 93.50 200 VAL A O 1
ATOM 1552 N N . TRP A 1 201 ? 6.111 4.204 9.461 1.00 93.75 201 TRP A N 1
ATOM 1553 C CA . TRP A 1 201 ? 6.114 4.238 8.003 1.00 93.75 201 TRP A CA 1
ATOM 1554 C C . TRP A 1 201 ? 5.644 5.606 7.546 1.00 93.75 201 TRP A C 1
ATOM 1556 O O . TRP A 1 201 ? 4.565 6.052 7.948 1.00 93.75 201 TRP A O 1
ATOM 1566 N N . ASN A 1 202 ? 6.467 6.285 6.753 1.00 95.62 202 ASN A N 1
ATOM 1567 C CA . ASN A 1 202 ? 6.173 7.600 6.201 1.00 95.62 202 ASN A CA 1
ATOM 1568 C C . ASN A 1 202 ? 6.829 7.717 4.828 1.00 95.62 202 ASN A C 1
ATOM 1570 O O . ASN A 1 202 ? 8.042 7.557 4.732 1.00 95.62 202 ASN A O 1
ATOM 1574 N N . MET A 1 203 ? 6.041 7.976 3.788 1.00 94.94 203 MET A N 1
ATOM 1575 C CA . MET A 1 203 ? 6.525 7.981 2.409 1.00 94.94 203 MET A CA 1
ATOM 1576 C C . MET A 1 203 ? 6.768 9.411 1.928 1.00 94.94 203 MET A C 1
ATOM 1578 O O . MET A 1 203 ? 5.864 10.245 1.979 1.00 94.94 203 MET A O 1
ATOM 1582 N N . ASP A 1 204 ? 7.967 9.697 1.415 1.00 97.12 204 ASP A N 1
ATOM 1583 C CA . ASP A 1 204 ? 8.205 10.930 0.663 1.00 97.12 204 ASP A CA 1
ATOM 1584 C C . ASP A 1 204 ? 7.585 10.786 -0.731 1.00 97.12 204 ASP A C 1
ATOM 1586 O O . ASP A 1 204 ? 7.999 9.932 -1.512 1.00 97.12 204 ASP A O 1
ATOM 1590 N N . ILE A 1 205 ? 6.586 11.616 -1.039 1.00 97.56 205 ILE A N 1
ATOM 1591 C CA . ILE A 1 205 ? 5.858 11.611 -2.320 1.00 97.56 205 ILE A CA 1
ATOM 1592 C C . ILE A 1 205 ? 6.313 12.726 -3.275 1.00 97.56 205 ILE A C 1
ATOM 1594 O O . ILE A 1 205 ? 5.678 12.985 -4.302 1.00 97.56 205 ILE A O 1
ATOM 1598 N N . THR A 1 206 ? 7.419 13.411 -2.965 1.00 97.75 206 THR A N 1
ATOM 1599 C CA . THR A 1 206 ? 7.929 14.539 -3.761 1.00 97.75 206 THR A CA 1
ATOM 1600 C C . THR A 1 206 ? 8.236 14.128 -5.200 1.00 97.75 206 THR A C 1
ATOM 1602 O O . THR A 1 206 ? 7.946 14.874 -6.142 1.00 97.75 206 THR A O 1
ATOM 1605 N N . ARG A 1 207 ? 8.786 12.925 -5.402 1.00 97.06 207 ARG A N 1
ATOM 1606 C CA . ARG A 1 207 ? 9.088 12.411 -6.739 1.00 97.06 207 ARG A CA 1
ATOM 1607 C C . ARG A 1 207 ? 7.821 12.152 -7.551 1.00 97.06 207 ARG A C 1
ATOM 1609 O O . ARG A 1 207 ? 7.795 12.534 -8.719 1.00 97.06 207 ARG A O 1
ATOM 1616 N N . ALA A 1 208 ? 6.773 11.589 -6.947 1.00 97.31 208 ALA A N 1
ATOM 1617 C CA . ALA A 1 208 ? 5.489 11.375 -7.618 1.00 97.31 208 ALA A CA 1
ATOM 1618 C C . ALA A 1 208 ? 4.895 12.698 -8.120 1.00 97.31 208 ALA A C 1
ATOM 1620 O O . ALA A 1 208 ? 4.542 12.818 -9.294 1.00 97.31 208 ALA A O 1
ATOM 1621 N N . LYS A 1 209 ? 4.924 13.740 -7.280 1.00 97.00 209 LYS A N 1
ATOM 1622 C CA . LYS A 1 209 ? 4.507 15.094 -7.671 1.00 97.00 209 LYS A CA 1
ATOM 1623 C C . LYS A 1 209 ? 5.327 15.648 -8.836 1.00 97.00 209 LYS A C 1
ATOM 1625 O O . LYS A 1 209 ? 4.783 16.315 -9.711 1.00 97.00 209 LYS A O 1
ATOM 1630 N N . LYS A 1 210 ? 6.638 15.394 -8.850 1.00 95.81 210 LYS A N 1
ATOM 1631 C CA . LYS A 1 210 ? 7.549 15.924 -9.872 1.00 95.81 210 LYS A CA 1
ATOM 1632 C C . LYS A 1 210 ? 7.411 15.220 -11.220 1.00 95.81 210 LYS A C 1
ATOM 1634 O O . LYS A 1 210 ? 7.450 15.898 -12.240 1.00 95.81 210 LYS A O 1
ATOM 1639 N N . ILE A 1 211 ? 7.331 13.888 -11.228 1.00 94.38 211 ILE A N 1
ATOM 1640 C CA . ILE A 1 211 ? 7.451 13.106 -12.470 1.00 94.38 211 ILE A CA 1
ATOM 1641 C C . ILE A 1 211 ? 6.119 12.570 -12.994 1.00 94.38 211 ILE A C 1
ATOM 1643 O O . ILE A 1 211 ? 6.033 12.296 -14.186 1.00 94.38 211 ILE A O 1
ATOM 1647 N N . LEU A 1 212 ? 5.117 12.410 -12.122 1.00 95.62 212 LEU A N 1
ATOM 1648 C CA . LEU A 1 212 ? 3.767 11.961 -12.485 1.00 95.62 212 LEU A CA 1
ATOM 1649 C C . LEU A 1 212 ? 2.733 13.089 -12.375 1.00 95.62 212 LEU A C 1
ATOM 1651 O O . LEU A 1 212 ? 1.564 12.867 -12.657 1.00 95.62 212 LEU A O 1
ATOM 1655 N N . HIS A 1 213 ? 3.127 14.278 -11.900 1.00 96.50 213 HIS A N 1
ATOM 1656 C CA . HIS A 1 213 ? 2.199 15.377 -11.594 1.00 96.50 213 HIS A CA 1
ATOM 1657 C C . HIS A 1 213 ? 1.046 14.957 -10.666 1.00 96.50 213 HIS A C 1
ATOM 1659 O O . HIS A 1 213 ? -0.037 15.538 -10.687 1.00 96.50 213 HIS A O 1
ATOM 1665 N N . TRP A 1 214 ? 1.300 13.953 -9.825 1.00 97.62 214 TRP A N 1
ATOM 1666 C CA . TRP A 1 214 ? 0.299 13.315 -8.984 1.00 97.62 214 TRP A CA 1
ATOM 1667 C C . TRP A 1 214 ? 0.507 13.661 -7.507 1.00 97.62 214 TRP A C 1
ATOM 1669 O O . TRP A 1 214 ? 1.635 13.722 -7.015 1.00 97.62 214 TRP A O 1
ATOM 1679 N N . VAL A 1 215 ? -0.603 13.865 -6.800 1.00 97.62 215 VAL A N 1
ATOM 1680 C CA . VAL A 1 215 ? -0.682 13.984 -5.340 1.00 97.62 215 VAL A CA 1
ATOM 1681 C C . VAL A 1 215 ? -1.972 13.304 -4.864 1.00 97.62 215 VAL A C 1
ATOM 1683 O O . VAL A 1 215 ? -2.976 13.393 -5.579 1.00 97.62 215 VAL A O 1
ATOM 1686 N N . PRO A 1 216 ? -1.985 12.656 -3.684 1.00 97.69 216 PRO A N 1
ATOM 1687 C CA . PRO A 1 216 ? -3.207 12.075 -3.141 1.00 97.69 216 PRO A CA 1
ATOM 1688 C C . PRO A 1 216 ? -4.203 13.190 -2.808 1.00 97.69 216 PRO A C 1
ATOM 1690 O O . PRO A 1 216 ? -3.834 14.226 -2.246 1.00 97.69 216 PRO A O 1
ATOM 1693 N N . LYS A 1 217 ? -5.472 12.985 -3.156 1.00 97.81 217 LYS A N 1
ATOM 1694 C CA . LYS A 1 217 ? -6.541 13.976 -2.986 1.00 97.81 217 LYS A CA 1
ATOM 1695 C C . LYS A 1 217 ? -7.453 13.646 -1.816 1.00 97.81 217 LYS A C 1
ATOM 1697 O O . LYS A 1 217 ? -8.170 14.536 -1.365 1.00 97.81 217 LYS A O 1
ATOM 1702 N N . THR A 1 218 ? -7.448 12.405 -1.324 1.00 98.38 218 THR A N 1
ATOM 1703 C CA . THR A 1 218 ? -8.399 11.947 -0.307 1.00 98.38 218 THR A CA 1
ATOM 1704 C C . THR A 1 218 ? -7.804 12.036 1.099 1.00 98.38 218 THR A C 1
ATOM 1706 O O . THR A 1 218 ? -6.917 11.255 1.452 1.00 98.38 218 THR A O 1
ATOM 1709 N N . PRO A 1 219 ? -8.306 12.931 1.973 1.00 97.44 219 PRO A N 1
ATOM 1710 C CA . PRO A 1 219 ? -7.937 12.911 3.383 1.00 97.44 219 PRO A CA 1
ATOM 1711 C C . PRO A 1 219 ? -8.376 11.602 4.049 1.00 97.44 219 PRO A C 1
ATOM 1713 O O . PRO A 1 219 ? -9.441 11.075 3.725 1.00 97.44 219 PRO A O 1
ATOM 1716 N N . LEU A 1 220 ? -7.618 11.132 5.052 1.00 97.88 220 LEU A N 1
ATOM 1717 C CA . LEU A 1 220 ? -7.912 9.884 5.775 1.00 97.88 220 LEU A CA 1
ATOM 1718 C C . LEU A 1 220 ? -9.383 9.778 6.209 1.00 97.88 220 LEU A C 1
ATOM 1720 O O . LEU A 1 220 ? -10.014 8.749 6.024 1.00 97.88 220 LEU A O 1
ATOM 1724 N N . GLU A 1 221 ? -9.948 10.845 6.772 1.00 98.06 221 GLU A N 1
ATOM 1725 C CA . GLU A 1 221 ? -11.328 10.841 7.271 1.00 98.06 221 GLU A CA 1
ATOM 1726 C C . GLU A 1 221 ? -12.370 10.645 6.160 1.00 98.06 221 GLU A C 1
ATOM 1728 O O . GLU A 1 221 ? -13.305 9.866 6.327 1.00 98.06 221 GLU A O 1
ATOM 1733 N N . ALA A 1 222 ? -12.169 11.284 5.004 1.00 98.38 222 ALA A N 1
ATOM 1734 C CA . ALA A 1 222 ? -13.051 11.135 3.851 1.00 98.38 222 ALA A CA 1
ATOM 1735 C C . ALA A 1 222 ? -12.963 9.723 3.253 1.00 98.38 222 ALA A C 1
ATOM 1737 O O . ALA A 1 222 ? -13.986 9.120 2.930 1.00 98.38 222 ALA A O 1
ATOM 1738 N N . GLY A 1 223 ? -11.751 9.166 3.154 1.00 98.38 223 GLY A N 1
ATOM 1739 C CA . GLY A 1 223 ? -11.565 7.792 2.691 1.00 98.38 223 GLY A CA 1
ATOM 1740 C C . GLY A 1 223 ? -12.149 6.768 3.667 1.00 98.38 223 GLY A C 1
ATOM 1741 O O . GLY A 1 223 ? -12.773 5.798 3.235 1.00 98.38 223 GLY A O 1
ATOM 1742 N N . LEU A 1 224 ? -12.014 6.985 4.983 1.00 98.56 224 LEU A N 1
ATOM 1743 C CA . LEU A 1 224 ? -12.633 6.129 6.002 1.00 98.56 224 LEU A CA 1
ATOM 1744 C C . LEU A 1 224 ? -14.159 6.143 5.890 1.00 98.56 224 LEU A C 1
ATOM 1746 O O . LEU A 1 224 ? -14.753 5.073 5.923 1.00 98.56 224 LEU A O 1
ATOM 1750 N N . LEU A 1 225 ? -14.785 7.308 5.696 1.00 98.38 225 LEU A N 1
ATOM 1751 C CA . LEU A 1 225 ? -16.235 7.415 5.484 1.00 98.38 225 LEU A CA 1
ATOM 1752 C C . LEU A 1 225 ? -16.706 6.605 4.270 1.00 98.38 225 LEU A C 1
ATOM 1754 O O . LEU A 1 225 ? -17.605 5.780 4.408 1.00 98.38 225 LEU A O 1
ATOM 1758 N N . LYS A 1 226 ? -16.056 6.779 3.110 1.00 98.25 226 LYS A N 1
ATOM 1759 C CA . LYS A 1 226 ? -16.358 5.993 1.899 1.00 98.25 226 LYS A CA 1
ATOM 1760 C C . LYS A 1 226 ? -16.194 4.489 2.135 1.00 98.25 226 LYS A C 1
ATOM 1762 O O . LYS A 1 226 ? -16.988 3.688 1.654 1.00 98.25 226 LYS A O 1
ATOM 1767 N N . THR A 1 227 ? -15.156 4.106 2.879 1.00 98.31 227 THR A N 1
ATOM 1768 C CA . THR A 1 227 ? -14.886 2.700 3.202 1.00 98.31 227 THR A CA 1
ATOM 1769 C C . THR A 1 227 ? -15.957 2.137 4.131 1.00 98.31 227 THR A C 1
ATOM 1771 O O . THR A 1 227 ? -16.465 1.055 3.871 1.00 98.31 227 THR A O 1
ATOM 1774 N N . ILE A 1 228 ? -16.322 2.866 5.189 1.00 98.38 228 ILE A N 1
ATOM 1775 C CA . ILE A 1 228 ? -17.378 2.476 6.130 1.00 98.38 228 ILE A CA 1
ATOM 1776 C C . ILE A 1 228 ? -18.691 2.257 5.387 1.00 98.38 228 ILE A C 1
ATOM 1778 O O . ILE A 1 228 ? -19.323 1.230 5.600 1.00 98.38 228 ILE A O 1
ATOM 1782 N N . GLU A 1 229 ? -19.067 3.183 4.502 1.00 97.56 229 GLU A N 1
ATOM 1783 C CA . GLU A 1 229 ? -20.307 3.077 3.733 1.00 97.56 229 GLU A CA 1
ATOM 1784 C C . GLU A 1 229 ? -20.354 1.788 2.907 1.00 97.56 229 GLU A C 1
ATOM 1786 O O . GLU A 1 229 ? -21.309 1.031 3.011 1.00 97.56 229 GLU A O 1
ATOM 1791 N N . TYR A 1 230 ? -19.265 1.457 2.210 1.00 97.00 230 TYR A N 1
ATOM 1792 C CA . TYR A 1 230 ? -19.167 0.211 1.447 1.00 97.00 230 TYR A CA 1
ATOM 1793 C C . TYR A 1 230 ? -19.371 -1.063 2.292 1.00 97.00 230 TYR A C 1
ATOM 1795 O O . TYR A 1 230 ? -19.886 -2.056 1.785 1.00 97.00 230 TYR A O 1
ATOM 1803 N N . TYR A 1 231 ? -18.944 -1.067 3.561 1.00 96.00 231 TYR A N 1
ATOM 1804 C CA . TYR A 1 231 ? -19.089 -2.230 4.448 1.00 96.00 231 TYR A CA 1
ATOM 1805 C C . TYR A 1 231 ? -20.390 -2.245 5.255 1.00 96.00 231 TYR A C 1
ATOM 1807 O O . TYR A 1 231 ? -20.692 -3.274 5.845 1.00 96.00 231 TYR A O 1
ATOM 1815 N N . LYS A 1 232 ? -21.162 -1.151 5.303 1.00 93.00 232 LYS A N 1
ATOM 1816 C CA . LYS A 1 232 ? -22.509 -1.185 5.899 1.00 93.00 232 LYS A CA 1
ATOM 1817 C C . LYS A 1 232 ? -23.465 -2.057 5.092 1.00 93.00 232 LYS A C 1
ATOM 1819 O O . LYS A 1 232 ? -24.352 -2.673 5.669 1.00 93.00 232 LYS A O 1
ATOM 1824 N N . ASP A 1 233 ? -23.258 -2.108 3.780 1.00 80.12 233 ASP A N 1
ATOM 1825 C CA . ASP A 1 233 ? -24.103 -2.841 2.836 1.00 80.12 233 ASP A CA 1
ATOM 1826 C C . ASP A 1 233 ? -23.711 -4.329 2.695 1.00 80.12 233 ASP A C 1
ATOM 1828 O O . ASP A 1 233 ? -24.163 -5.002 1.764 1.00 80.12 233 ASP A O 1
ATOM 1832 N N . LYS A 1 234 ? -22.851 -4.852 3.581 1.00 72.12 234 LYS A N 1
ATOM 1833 C CA . LYS A 1 234 ? -22.362 -6.241 3.576 1.00 72.12 234 LYS A CA 1
ATOM 1834 C C . LYS A 1 234 ? -22.661 -6.972 4.875 1.00 72.12 234 LYS A C 1
ATOM 1836 O O . LYS A 1 234 ? -23.064 -8.152 4.767 1.00 72.12 234 LYS A O 1
#

Foldseek 3Di:
DWADDDPDQDCVCLVVRCVRLVVVLVVVLVVCVVPPFLEDEQEAALLQQQQPDPPDDPPPPDRDRSHSNSVSRVNSLVVQQVSLLVVQHEYEYEHEWAEDFFPDDCVDLLNVLLVCQLVLHAAEDEQLQAKGFYAYPVLVVVLVVLCVVVSNVSHYDYAYHTQQDIDGSVVSSVLSNVLSVGPHHYHYNSDYDDPSGDSYHGYDRVVSCVRSVGHGDDDSNNRSNNRSVSVVVD

Secondary structure (DSSP, 8-state):
----------GGGHHHHIIIIIIHHHHHHHHTTTS--SEEEEEEEGGGGTTPPSSB-TT-S-----SHHHHHHHHHHHHHHHHHHHHT-EEEEEEE-EEE-TT--TTSHHHHHHHHHHTT--EE-S-S--EEEEEEHHHHHHHHHHGGGGTT--SEEEEEES-S-EEEHHHHHHHHHHHTT----EETTSSPPPTT--SB--B--HHHHHHS-------HHHHHHHHHHHHHT-

Sequence (234 aa):
MGGLVNLTRDFDVAKKCIDANILGTLNLLEATRGHAPKLFIYVSTEEVYGDASIPYKEETSLTHPPSPYAMTKLAGEHICSMYGKYFGFSVLILRVSTMYGPGETEKRFIPSIIMKALHGKEIPLNSGKKLRDYIFVEDVVDALLACLDWSDRKNSAIVNIGGGKSYTLKSVVEKIVKLCQSTSSIRYGAFPDRVLESDVWNMDITRAKKILHWVPKTPLEAGLLKTIEYYKDK

pLDDT: mean 93.12, std 8.05, range [44.03, 98.62]